Protein 8BZ2 (pdb70)

Nearest PDB structures (foldseek):
  8bz2-assembly1_C  TM=9.976E-01  e=9.369E-13  Veillonella parvula
  3quj-assembly1_B  TM=3.519E-01  e=2.904E+00  Escherichia coli UTI89
  3aei-assembly2_B  TM=3.466E-01  e=6.111E+00  Thermococcus sp. JCM 11816
  8bz2-assembly1_C  TM=1.000E+00  e=1.510E-12  Veillonella parvula
  5aiz-assembly1_A  TM=4.730E-01  e=1.244E+00  Homo sapiens

Structure (mmCIF, N/CA/C/O backbone):
data_8BZ2
#
_entry.id   8BZ2
#
_cell.length_a   118.710
_cell.length_b   118.710
_cell.length_c   47.240
_cell.angle_alpha   90.000
_cell.angle_beta   90.000
_cell.angle_gamma   120.000
#
_symmetry.space_group_name_H-M   'H 3'
#
loop_
_entity.id
_entity.type
_entity.pdbx_description
1 polymer 'S-layer homology domain-containing protein'
2 non-polymer 'SULFATE ION'
3 water water
#
loop_
_atom_site.group_PDB
_atom_site.id
_atom_site.type_symbol
_atom_site.label_atom_id
_atom_site.label_alt_id
_atom_site.label_comp_id
_atom_site.label_asym_id
_atom_site.label_entity_id
_atom_site.label_seq_id
_atom_site.pdbx_PDB_ins_code
_atom_site.Cartn_x
_atom_site.Cartn_y
_atom_site.Cartn_z
_atom_site.occupancy
_atom_site.B_iso_or_equiv
_atom_site.auth_seq_id
_atom_site.auth_comp_id
_atom_site.auth_asym_id
_atom_site.auth_atom_id
_atom_site.pdbx_PDB_model_num
ATOM 1 N N . ALA A 1 3 ? 27.12600 76.95200 19.89900 1.000 53.95000 23 ALA A N 1
ATOM 2 C CA . ALA A 1 3 ? 26.45500 77.92000 19.03400 1.000 50.22000 23 ALA A CA 1
ATOM 3 C C . ALA A 1 3 ? 27.21400 78.08700 17.72100 1.000 45.86000 23 ALA A C 1
ATOM 4 O O . ALA A 1 3 ? 28.43900 78.19400 17.72200 1.000 45.97000 23 ALA A O 1
ATOM 6 N N . ASN A 1 4 ? 26.49800 78.11400 16.59700 1.000 46.24000 24 ASN A N 1
ATOM 7 C CA . ASN A 1 4 ? 27.16100 78.34100 15.32200 1.000 43.11000 24 ASN A CA 1
ATOM 8 C C . ASN A 1 4 ? 27.65600 79.79000 15.27700 1.000 42.17000 24 ASN A C 1
ATOM 9 O O . ASN A 1 4 ? 26.95500 80.69800 15.74900 1.000 39.92000 24 ASN A O 1
ATOM 14 N N . PRO A 1 5 ? 28.87300 80.04000 14.77600 1.000 40.19000 25 PRO A N 1
ATOM 15 C CA . PRO A 1 5 ? 29.39300 81.43100 14.74900 1.000 38.36000 25 PRO A CA 1
ATOM 16 C C . PRO A 1 5 ? 28.56300 82.41700 13.93200 1.000 36.10000 25 PRO A C 1
ATOM 17 O O . PRO A 1 5 ? 28.68200 83.63500 14.13400 1.000 31.67000 25 PRO A O 1
ATOM 21 N N . PHE A 1 6 ? 27.70800 81.95100 13.02500 1.000 34.82000 26 PHE A N 1
ATOM 22 C CA . PHE A 1 6 ? 26.92000 82.84600 12.19700 1.000 35.89000 26 PHE A CA 1
ATOM 23 C C . PHE A 1 6 ? 25.43900 82.77800 12.52400 1.000 35.73000 26 PHE A C 1
ATOM 24 O O . PHE A 1 6 ? 24.63400 83.43800 11.85300 1.000 36.57000 26 PHE A O 1
ATOM 32 N N . SER A 1 7 ? 25.08800 82.09200 13.61100 1.000 34.93000 27 SER A N 1
ATOM 33 C CA . SER A 1 7 ? 23.77400 82.26300 14.20100 1.000 36.55000 27 SER A CA 1
ATOM 34 C C . SER A 1 7 ? 23.63100 83.68500 14.73700 1.000 35.81000 27 SER A C 1
ATOM 35 O O . SER A 1 7 ? 24.57500 84.47700 14.76400 1.000 33.17000 27 SER A O 1
ATOM 38 N N . ASP A 1 8 ? 22.42500 84.00900 15.16600 1.000 33.87000 28 ASP A N 1
ATOM 39 C CA . ASP A 1 8 ? 22.08200 85.39300 15.46900 1.000 34.81000 28 ASP A CA 1
ATOM 40 C C . ASP A 1 8 ? 22.09400 85.65300 16.96700 1.000 34.03000 28 ASP A C 1
ATOM 41 O O . ASP A 1 8 ? 21.66400 84.80700 17.76100 1.000 31.16000 28 ASP A O 1
ATOM 46 N N . VAL A 1 9 ? 22.52100 86.87100 17.33600 1.000 31.47000 29 VAL A N 1
ATOM 47 C CA . VAL A 1 9 ? 22.32700 87.43600 18.67300 1.000 32.86000 29 VAL A CA 1
ATOM 48 C C . VAL A 1 9 ? 21.18900 88.44300 18.58800 1.000 33.37000 29 VAL A C 1
ATOM 49 O O . VAL A 1 9 ? 21.16300 89.29000 17.68800 1.000 31.56000 29 VAL A O 1
ATOM 53 N N . THR A 1 10 ? 20.23700 88.33300 19.47500 1.000 35.03000 30 THR A N 1
ATOM 54 C CA . THR A 1 10 ? 19.04900 89.15400 19.35800 1.000 35.45000 30 THR A CA 1
ATOM 55 C C . THR A 1 10 ? 19.11000 90.38900 20.25200 1.000 37.06000 30 THR A C 1
ATOM 56 O O . THR A 1 10 ? 19.92100 90.46300 21.18300 1.000 36.30000 30 THR A O 1
ATOM 60 N N . PRO A 1 11 ? 18.27800 91.40100 19.97600 1.000 35.50000 31 PRO A N 1
ATOM 61 C CA . PRO A 1 11 ? 18.39300 92.66900 20.71700 1.000 36.34000 31 PRO A CA 1
ATOM 62 C C . PRO A 1 11 ? 18.08500 92.57900 22.18700 1.000 40.67000 31 PRO A C 1
ATOM 63 O O . PRO A 1 11 ? 18.45400 93.49800 22.93000 1.000 37.25000 31 PRO A O 1
ATOM 67 N N . ASP A 1 12 ? 17.41500 91.52900 22.63500 1.000 41.13000 32 ASP A N 1
ATOM 68 C CA . ASP A 1 12 ? 17.09600 91.39000 24.04900 1.000 43.95000 32 ASP A CA 1
ATOM 69 C C . ASP A 1 12 ? 18.27800 90.90700 24.87900 1.000 44.48000 32 ASP A C 1
ATOM 70 O O . ASP A 1 12 ? 18.20700 90.95100 26.11400 1.000 50.91000 32 ASP A O 1
ATOM 75 N N . SER A 1 13 ? 19.34400 90.43300 24.24400 1.000 41.97000 33 SER A N 1
ATOM 76 C CA . SER A 1 13 ? 20.45400 89.82500 24.96600 1.000 39.08000 33 SER A CA 1
ATOM 77 C C . SER A 1 13 ? 21.30700 90.89500 25.62500 1.000 37.13000 33 SER A C 1
ATOM 78 O O . SER A 1 13 ? 21.38900 92.02600 25.14800 1.000 37.14000 33 SER A O 1
ATOM 81 N N . TRP A 1 14 ? 21.89500 90.54500 26.77400 1.000 35.61000 34 TRP A N 1
ATOM 82 C CA . TRP A 1 14 ? 22.77000 91.49300 27.44600 1.000 35.41000 34 TRP A CA 1
ATOM 83 C C . TRP A 1 14 ? 23.85500 91.97100 26.49700 1.000 33.85000 34 TRP A C 1
ATOM 84 O O . TRP A 1 14 ? 24.10600 93.17500 26.38000 1.000 34.23000 34 TRP A O 1
ATOM 95 N N . ALA A 1 15 ? 24.43100 91.04700 25.73800 1.000 30.44000 35 ALA A N 1
ATOM 96 C CA . ALA A 1 15 ? 25.61500 91.37500 24.94200 1.000 29.56000 35 ALA A CA 1
ATOM 97 C C . ALA A 1 15 ? 25.28500 92.35700 23.83400 1.000 30.79000 35 ALA A C 1
ATOM 98 O O . ALA A 1 15 ? 26.05100 93.30900 23.58800 1.000 27.05000 35 ALA A O 1
ATOM 100 N N . TYR A 1 16 ? 24.14700 92.14400 23.15700 1.000 31.30000 36 TYR A N 1
ATOM 101 C CA . TYR A 1 16 ? 23.66900 93.09300 22.15600 1.000 32.67000 36 TYR A CA 1
ATOM 102 C C . TYR A 1 16 ? 23.5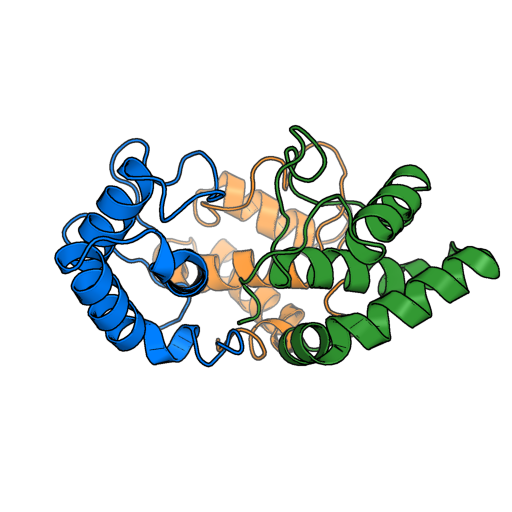6000 94.50000 22.73300 1.000 31.69000 36 TYR A C 1
ATOM 103 O O . TYR A 1 16 ? 24.10700 95.46300 22.17700 1.000 29.99000 36 TYR A O 1
ATOM 112 N N . GLN A 1 17 ? 22.89400 94.63100 23.88500 1.000 31.69000 37 GLN A N 1
ATOM 113 C CA . GLN A 1 17 ? 22.71400 95.94900 24.47700 1.000 30.00000 37 GLN A CA 1
ATOM 114 C C . GLN A 1 17 ? 24.04600 96.58000 24.89400 1.000 31.09000 37 GLN A C 1
ATOM 115 O O . GLN A 1 17 ? 24.22800 97.80200 24.76300 1.000 28.48000 37 GLN A O 1
ATOM 121 N N . ALA A 1 18 ? 24.98400 95.76900 25.38900 1.000 30.46000 38 ALA A N 1
ATOM 122 C CA . ALA A 1 18 ? 26.28700 96.26900 25.83600 1.000 28.71000 38 ALA A CA 1
ATOM 123 C C . ALA A 1 18 ? 27.10600 96.78900 24.66900 1.000 28.70000 38 ALA A C 1
ATOM 124 O O . ALA A 1 18 ? 27.68000 97.87900 24.73100 1.000 29.47000 38 ALA A O 1
ATOM 126 N N . VAL A 1 19 ? 27.15000 96.02900 23.56800 1.000 28.85000 39 VAL A N 1
ATOM 127 C CA . VAL A 1 19 ? 27.92600 96.50700 22.42700 1.000 28.37000 39 VAL A CA 1
ATOM 128 C C . VAL A 1 19 ? 27.27000 97.75100 21.81900 1.000 28.83000 39 VAL A C 1
ATOM 129 O O . VAL A 1 19 ? 27.96100 98.66800 21.35800 1.000 30.06000 39 VAL A O 1
ATOM 133 N N . SER A 1 20 ? 25.93500 97.80400 21.79400 1.000 27.36000 40 SER A N 1
ATOM 134 C CA . SER A 1 20 ? 25.26700 99.03100 21.35700 1.000 25.67000 40 SER A CA 1
ATOM 135 C C . SER A 1 20 ? 25.63500 100.21300 22.24900 1.000 31.83000 40 SER A C 1
ATOM 136 O O . SER A 1 20 ? 25.90600 101.31100 21.75100 1.000 31.57000 40 SER A O 1
ATOM 139 N N . GLN A 1 21 ? 25.69600 100.00300 23.57400 1.000 29.19000 41 GLN A N 1
ATOM 140 C CA . GLN A 1 21 ? 26.08300 101.10700 24.45000 1.000 31.82000 41 GLN A CA 1
ATOM 141 C C . GLN A 1 21 ? 27.52400 101.52200 24.20900 1.000 31.63000 41 GLN A C 1
ATOM 142 O O . GLN A 1 21 ? 27.83000 102.72700 24.17000 1.000 31.72000 41 GLN A O 1
ATOM 148 N N . LEU A 1 22 ? 28.40500 100.55400 23.97200 1.000 28.29000 42 LEU A N 1
ATOM 149 C CA . LEU A 1 22 ? 29.81400 100.85100 23.70500 1.000 29.47000 42 LEU A CA 1
ATOM 150 C C . LEU A 1 22 ? 29.96900 101.59000 22.38300 1.000 32.38000 42 LEU A C 1
ATOM 151 O O . LEU A 1 22 ? 30.86300 102.43100 22.23700 1.000 33.70000 42 LEU A O 1
ATOM 156 N N . ALA A 1 23 ? 29.05900 101.35300 21.44000 1.000 31.24000 43 ALA A N 1
ATOM 157 C CA . ALA A 1 23 ? 29.08700 102.11100 20.19300 1.000 32.68000 43 ALA A CA 1
ATOM 158 C C . ALA A 1 23 ? 28.69900 103.56100 20.42300 1.000 34.73000 43 ALA A C 1
ATOM 159 O O . ALA A 1 23 ? 29.29600 104.47800 19.83500 1.000 35.28000 43 ALA A O 1
ATOM 161 N N . GLN A 1 24 ? 27.68800 103.78500 21.25200 1.000 32.26000 44 GLN A N 1
ATOM 162 C CA . GLN A 1 24 ? 27.27600 105.15900 21.55500 1.000 34.42000 44 GLN A CA 1
ATOM 163 C C . GLN A 1 24 ? 28.41300 105.92300 22.21900 1.000 35.26000 44 GLN A C 1
ATOM 164 O O . GLN A 1 24 ? 28.61400 107.12700 21.97900 1.000 36.07000 44 GLN A O 1
ATOM 170 N N . ALA A 1 25 ? 29.16300 105.23400 23.07400 1.000 30.98000 45 ALA A N 1
ATOM 171 C CA . ALA A 1 25 ? 30.27200 105.85300 23.78100 1.000 34.58000 45 ALA A CA 1
ATOM 172 C C . ALA A 1 25 ? 31.48900 106.07900 22.90600 1.000 34.97000 45 ALA A C 1
ATOM 173 O O . ALA A 1 25 ? 32.40300 106.78300 23.32900 1.000 38.65000 45 ALA A O 1
ATOM 175 N N . GLY A 1 26 ? 31.55000 105.46300 21.72500 1.000 32.32000 46 GLY A N 1
ATOM 176 C CA . GLY A 1 26 ? 32.69300 105.59700 20.86300 1.000 35.66000 46 GLY A CA 1
ATOM 177 C C . GLY A 1 26 ? 33.74700 104.51900 20.99300 1.000 35.05000 46 GLY A C 1
ATOM 178 O O . GLY A 1 26 ? 34.71500 104.54300 20.23600 1.000 35.96000 46 GLY A O 1
ATOM 179 N N . ILE A 1 27 ? 33.56600 103.55700 21.90200 1.000 32.36000 47 ILE A N 1
ATOM 180 C CA . ILE A 1 27 ? 34.55800 102.52500 22.14400 1.000 33.29000 47 ILE A CA 1
ATOM 181 C C . ILE A 1 27 ? 34.49900 101.45800 21.07500 1.000 35.43000 47 ILE A C 1
ATOM 182 O O . ILE A 1 27 ? 35.54200 100.91700 20.67700 1.000 33.45000 47 ILE A O 1
ATOM 187 N N . VAL A 1 28 ? 33.28200 101.14600 20.61000 1.000 30.33000 48 VAL A N 1
ATOM 188 C CA . VAL A 1 28 ? 33.05300 100.31000 19.45000 1.000 33.60000 48 VAL A CA 1
ATOM 189 C C . VAL A 1 28 ? 32.77800 101.23500 18.29000 1.000 34.75000 48 VAL A C 1
ATOM 190 O O . VAL A 1 28 ? 31.76100 101.93800 18.27300 1.000 36.51000 48 VAL A O 1
ATOM 194 N N . ASN A 1 29 ? 33.68500 101.26200 17.32500 1.000 37.32000 49 ASN A N 1
ATOM 195 C CA . ASN A 1 29 ? 33.52000 102.17600 16.21200 1.000 38.04000 49 ASN A CA 1
ATOM 196 C C . ASN A 1 29 ? 33.90600 101.41800 14.95600 1.000 40.74000 49 ASN A C 1
ATOM 197 O O . ASN A 1 29 ? 34.50300 100.34600 15.02400 1.000 41.90000 49 ASN A O 1
ATOM 202 N N . GLY A 1 30 ? 33.54200 101.96400 13.80800 1.000 43.31000 50 GLY A N 1
ATOM 203 C CA . GLY A 1 30 ? 33.94700 101.32000 12.58000 1.000 44.26000 50 GLY A CA 1
ATOM 204 C C . GLY A 1 30 ? 33.19500 100.04900 12.27500 1.000 46.91000 50 GLY A C 1
ATOM 205 O O . GLY A 1 30 ? 33.73600 99.16800 11.60400 1.000 48.49000 50 GLY A O 1
ATOM 206 N N . TYR A 1 31 ? 31.96400 99.91800 12.76400 1.000 45.80000 51 TYR A N 1
ATOM 207 C CA . TYR A 1 31 ? 31.11600 98.77100 12.46800 1.000 48.88000 51 TYR A CA 1
ATOM 208 C C . TYR A 1 31 ? 30.28700 99.06700 11.23300 1.000 53.95000 51 TYR A C 1
ATOM 209 O O . TYR A 1 31 ? 30.08800 100.23400 10.87500 1.000 54.38000 51 TYR A O 1
ATOM 218 N N . PRO A 1 32 ? 29.76700 98.03100 10.57600 1.000 53.04000 52 PRO A N 1
ATOM 219 C CA . PRO A 1 32 ? 28.84900 98.25500 9.45300 1.000 56.48000 52 PRO A CA 1
ATOM 220 C C . PRO A 1 32 ? 27.73600 99.23900 9.80100 1.000 62.77000 52 PRO A C 1
ATOM 221 O O . PRO A 1 32 ? 27.08300 99.12100 10.84000 1.000 57.27000 52 PRO A O 1
ATOM 225 N N . ASP A 1 33 ? 27.54300 100.24100 8.93900 1.000 66.11000 53 ASP A N 1
ATOM 226 C CA . ASP A 1 33 ? 26.31900 101.03000 9.00400 1.000 67.69000 53 ASP A CA 1
ATOM 227 C C . ASP A 1 33 ? 25.10800 100.11400 8.87000 1.000 66.24000 53 ASP A C 1
ATOM 228 O O . ASP A 1 33 ? 25.14200 99.10400 8.15900 1.000 72.09000 53 ASP A O 1
ATOM 233 N N . GLY A 1 34 ? 24.03700 100.46500 9.57100 1.000 62.78000 54 GLY A N 1
ATOM 234 C CA . GLY A 1 34 ? 22.88400 99.60800 9.69900 1.000 59.38000 54 GLY A CA 1
ATOM 235 C C . GLY A 1 34 ? 22.86600 98.80400 10.97600 1.000 57.37000 54 GLY A C 1
ATOM 236 O O . GLY A 1 34 ? 21.79500 98.35600 11.40200 1.000 52.40000 54 GLY A O 1
ATOM 237 N N . THR A 1 35 ? 24.02600 98.64900 11.61200 1.000 51.78000 55 THR A N 1
ATOM 238 C CA . THR A 1 35 ? 24.16800 97.64900 12.65900 1.000 46.58000 55 THR A CA 1
ATOM 239 C C . THR A 1 35 ? 23.22100 97.91100 13.81600 1.000 44.51000 55 THR A C 1
ATOM 240 O O . THR A 1 35 ? 22.52500 97.00300 14.27700 1.000 41.89000 55 THR A O 1
ATOM 244 N N . PHE A 1 36 ? 23.18500 99.14900 14.30400 1.000 42.79000 56 PHE A N 1
ATOM 245 C CA . PHE A 1 36 ? 22.40200 99.49600 15.48200 1.000 43.30000 56 PHE A CA 1
ATOM 246 C C . PHE A 1 36 ? 21.19800 100.37600 15.14800 1.000 44.84000 56 PHE A C 1
ATOM 247 O O . PHE A 1 36 ? 20.64200 101.02900 16.03700 1.000 45.08000 56 PHE A O 1
ATOM 255 N N . LYS A 1 37 ? 20.80500 100.42300 13.87700 1.000 45.58000 57 LYS A N 1
ATOM 256 C CA . LYS A 1 37 ? 19.62700 101.15400 13.43600 1.000 49.20000 57 LYS A CA 1
ATOM 257 C C . LYS A 1 37 ? 18.44700 100.21200 13.59100 1.000 47.30000 57 LYS A C 1
ATOM 258 O O . LYS A 1 37 ? 18.43100 99.13100 12.98300 1.000 44.71000 57 LYS A O 1
ATOM 264 N N . GLY A 1 38 ? 17.49000 100.59100 14.42900 1.000 47.11000 58 GLY A N 1
ATOM 265 C CA . GLY A 1 38 ? 16.37700 99.69500 14.67700 1.000 48.18000 58 GLY A CA 1
ATOM 266 C C . GLY A 1 38 ? 16.76100 98.52600 15.56200 1.000 45.77000 58 GLY A C 1
ATOM 267 O O . GLY A 1 38 ? 17.55000 98.68500 16.49900 1.000 49.59000 58 GLY A O 1
ATOM 268 N N . GLN A 1 39 ? 16.22100 97.34500 15.27900 1.000 44.00000 59 GLN A N 1
ATOM 269 C CA . GLN A 1 39 ? 16.31400 96.21400 16.19400 1.000 42.56000 59 GLN A CA 1
ATOM 270 C C . GLN A 1 39 ? 16.54100 94.92100 15.45100 1.000 40.90000 59 GLN A C 1
ATOM 271 O O . GLN A 1 39 ? 15.84300 93.93300 15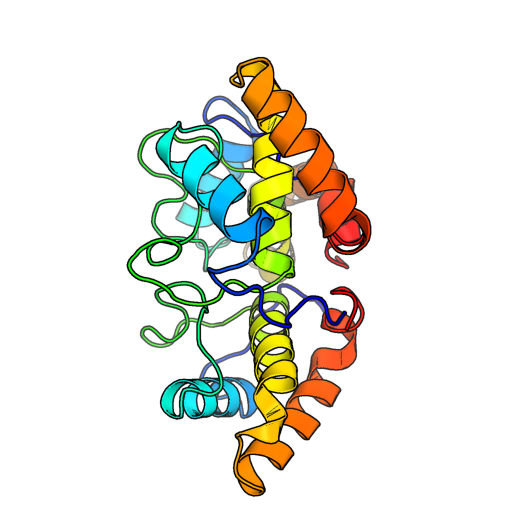.67700 1.000 38.02000 59 GLN A O 1
ATOM 277 N N . ASN A 1 40 ? 17.55000 94.90500 14.58600 1.000 36.15000 60 ASN A N 1
ATOM 278 C CA . ASN A 1 40 ? 17.88200 93.72900 13.81300 1.000 36.81000 60 ASN A CA 1
ATOM 279 C C . ASN A 1 40 ? 18.94100 92.90500 14.51600 1.000 34.92000 60 ASN A C 1
ATOM 280 O O . ASN A 1 40 ? 19.78100 93.44400 15.24000 1.000 35.93000 60 ASN A O 1
ATOM 285 N N . ASN A 1 41 ? 18.90100 91.59200 14.28800 1.000 34.86000 61 ASN A N 1
ATOM 286 C CA . ASN A 1 41 ? 19.92000 90.71600 14.85200 1.000 33.30000 61 ASN A CA 1
ATOM 287 C C . ASN A 1 41 ? 21.31900 91.02100 14.29900 1.000 35.35000 61 ASN A C 1
ATOM 288 O O . ASN A 1 41 ? 21.49700 91.62300 13.22900 1.000 35.74000 61 ASN A O 1
ATOM 293 N N . ILE A 1 42 ? 22.33200 90.60500 15.07400 1.000 32.28000 62 ILE A N 1
ATOM 294 C CA . ILE A 1 42 ? 23.74300 90.65000 14.68000 1.000 32.17000 62 ILE A CA 1
ATOM 295 C C . ILE A 1 42 ? 24.30200 89.24500 14.83600 1.000 32.18000 62 ILE A C 1
ATOM 296 O O . ILE A 1 42 ? 23.99600 88.56800 15.81800 1.000 32.22000 62 ILE A O 1
ATOM 301 N N . THR A 1 43 ? 25.10200 88.78100 13.86800 1.000 32.61000 63 THR A N 1
ATOM 302 C CA . THR A 1 43 ? 25.67000 87.44600 14.00800 1.000 31.23000 63 THR A CA 1
ATOM 303 C C . THR A 1 43 ? 26.68800 87.40400 15.14200 1.000 30.23000 63 THR A C 1
ATOM 304 O O . THR A 1 43 ? 27.30500 88.42000 15.48200 1.000 30.14000 63 THR A O 1
ATOM 308 N N . ARG A 1 44 ? 26.89900 86.20300 15.69500 1.000 28.58000 64 ARG A N 1
ATOM 309 C CA . ARG A 1 44 ? 27.96000 86.07600 16.69900 1.000 27.48000 64 ARG A CA 1
ATOM 310 C C . ARG A 1 44 ? 29.29000 86.51100 16.13300 1.000 31.15000 64 ARG A C 1
ATOM 311 O O . ARG A 1 44 ? 30.08900 87.12000 16.84500 1.000 27.68000 64 ARG A O 1
ATOM 319 N N . TYR A 1 45 ? 29.56800 86.19500 14.85200 1.000 29.89000 65 TYR A N 1
ATOM 320 C CA . TYR A 1 45 ? 30.88900 86.52300 14.32000 1.000 30.43000 65 TYR A CA 1
ATOM 321 C C . TYR A 1 45 ? 31.10100 88.02800 14.23700 1.000 31.56000 65 TYR A C 1
ATOM 322 O O . TYR A 1 45 ? 32.17900 88.51900 14.57400 1.000 30.95000 65 TYR A O 1
ATOM 331 N N . GLU A 1 46 ? 30.08500 88.78100 13.79400 1.000 28.80000 66 GLU A N 1
ATOM 332 C CA . GLU A 1 46 ? 30.20200 90.24300 13.75400 1.000 29.25000 66 GLU A CA 1
ATOM 333 C C . GLU A 1 46 ? 30.27900 90.83600 15.14700 1.000 30.43000 66 GLU A C 1
ATOM 334 O O . GLU A 1 46 ? 31.00400 91.82000 15.36800 1.000 28.65000 66 GLU A O 1
ATOM 340 N N . MET A 1 47 ? 29.49400 90.29400 16.07800 1.000 31.43000 67 MET A N 1
ATOM 341 C CA . MET A 1 47 ? 29.56000 90.77700 17.45800 1.000 28.21000 67 MET A CA 1
ATOM 342 C C . MET A 1 47 ? 30.96100 90.59300 17.98700 1.000 26.87000 67 MET A C 1
ATOM 343 O O . MET A 1 47 ? 31.49800 91.47200 18.67700 1.000 29.26000 67 MET A O 1
ATOM 348 N N . ALA A 1 48 ? 31.55900 89.42900 17.69700 1.000 26.30000 68 ALA A N 1
ATOM 349 C CA . ALA A 1 48 ? 32.91100 89.14700 18.17100 1.000 30.30000 68 ALA A CA 1
ATOM 350 C C . ALA A 1 48 ? 33.90800 90.12800 17.59600 1.000 28.78000 68 ALA A C 1
ATOM 351 O O . ALA A 1 48 ? 34.83600 90.55200 18.28700 1.000 27.15000 68 ALA A O 1
ATOM 353 N N . GLN A 1 49 ? 33.74000 90.50500 16.32700 1.000 26.89000 69 GLN A N 1
ATOM 354 C CA . GLN A 1 49 ? 34.66000 91.49800 15.76600 1.000 25.36000 69 GLN A CA 1
ATOM 355 C C . GLN A 1 49 ? 34.52700 92.83300 16.49000 1.000 30.91000 69 GLN A C 1
ATOM 356 O O . GLN A 1 49 ? 35.52900 93.53000 16.72800 1.000 30.64000 69 GLN A O 1
ATOM 362 N N . MET A 1 50 ? 33.29200 93.20300 16.85500 1.000 27.02000 70 MET A N 1
ATOM 363 C CA . MET A 1 50 ? 33.07600 94.44400 17.59200 1.000 27.84000 70 MET A CA 1
ATOM 364 C C . MET A 1 50 ? 33.69100 94.35800 18.99300 1.000 31.18000 70 MET A C 1
ATOM 365 O O . MET A 1 50 ? 34.32600 95.32000 19.47000 1.000 30.58000 70 MET A O 1
ATOM 370 N N . VAL A 1 51 ? 33.54300 93.19700 19.64600 1.000 28.39000 71 VAL A N 1
ATOM 371 C CA . VAL A 1 51 ? 34.15200 92.99000 20.96900 1.000 27.09000 71 VAL A CA 1
ATOM 372 C C . VAL A 1 51 ? 35.68500 93.05700 20.88000 1.000 28.16000 71 VAL A C 1
ATOM 373 O O . VAL A 1 51 ? 36.34700 93.71900 21.69200 1.000 34.38000 71 VAL A O 1
ATOM 377 N N . ALA A 1 52 ? 36.28200 92.37500 19.89100 1.000 29.16000 72 ALA A N 1
ATOM 378 C CA . ALA A 1 52 ? 37.74600 92.43000 19.73100 1.000 30.17000 72 ALA A CA 1
ATOM 379 C C . ALA A 1 52 ? 38.22700 93.86900 19.59600 1.000 35.41000 72 ALA A C 1
ATOM 380 O O . ALA A 1 52 ? 39.26600 94.26100 20.16500 1.000 36.11000 72 ALA A O 1
ATOM 382 N N . LYS A 1 53 ? 37.49800 94.65700 18.80600 1.000 32.90000 73 LYS A N 1
ATOM 383 C CA . LYS A 1 53 ? 37.80500 96.06800 18.63300 1.000 38.09000 73 LYS A CA 1
ATOM 384 C C . LYS A 1 53 ? 37.74900 96.78900 19.97600 1.000 37.38000 73 LYS A C 1
ATOM 385 O O . LYS A 1 53 ? 38.68700 97.50500 20.34200 1.000 40.84000 73 LYS A O 1
ATOM 391 N N . ALA A 1 54 ? 36.68000 96.57300 20.74400 1.000 36.01000 74 ALA A N 1
ATOM 392 C CA . ALA A 1 54 ? 36.58700 97.21200 22.05500 1.000 33.95000 74 ALA A C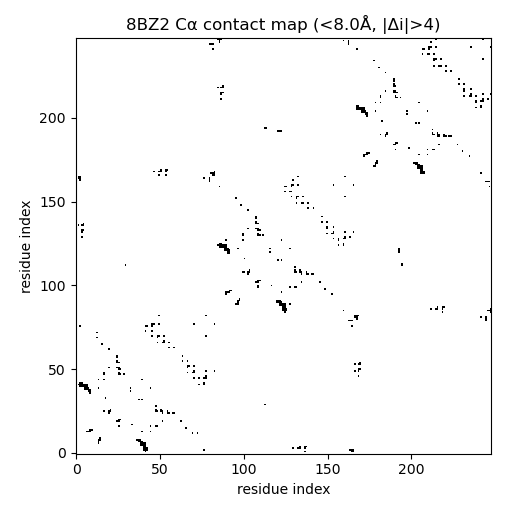A 1
ATOM 393 C C . ALA A 1 54 ? 37.71100 96.75900 22.97100 1.000 35.52000 74 ALA A C 1
ATOM 394 O O . ALA A 1 54 ? 38.24700 97.57300 23.72500 1.000 38.40000 74 ALA A O 1
ATOM 396 N N . MET A 1 55 ? 38.12800 95.48500 22.88900 1.000 36.20000 75 MET A N 1
ATOM 397 C CA . MET A 1 55 ? 39.24300 95.06500 23.73900 1.000 37.16000 75 MET A CA 1
ATOM 398 C C . MET A 1 55 ? 40.53600 95.73500 23.30700 1.000 40.15000 75 MET A C 1
ATOM 399 O O . MET A 1 55 ? 41.39800 96.02100 24.15800 1.000 41.27000 75 MET A O 1
ATOM 404 N N . ALA A 1 56 ? 40.69200 96.00900 22.00200 1.000 38.22000 76 ALA A N 1
ATOM 405 C CA . ALA A 1 56 ? 41.79500 96.86200 21.55600 1.000 42.17000 76 ALA A CA 1
ATOM 406 C C . ALA A 1 56 ? 41.66200 98.28800 22.09200 1.000 43.76000 76 ALA A C 1
ATOM 407 O O . ALA A 1 56 ? 42.66200 98.92000 22.42800 1.000 46.82000 76 ALA A O 1
ATOM 409 N N . ASN A 1 57 ? 40.44400 98.81800 22.17700 1.000 42.92000 77 ASN A N 1
ATOM 410 C CA . ASN A 1 57 ? 40.19800 100.18700 22.62600 1.000 45.30000 77 ASN A CA 1
ATOM 411 C C . ASN A 1 57 ? 39.92000 100.30500 24.11500 1.000 46.77000 77 ASN A C 1
ATOM 412 O O . ASN A 1 57 ? 39.42500 101.35400 24.54500 1.000 48.79000 77 ASN A O 1
ATOM 417 N N . GLN A 1 58 ? 40.20500 99.27300 24.91200 1.000 45.53000 78 GLN A N 1
ATOM 418 C CA . GLN A 1 58 ? 39.71400 99.27200 26.28800 1.000 46.51000 78 GLN A CA 1
ATOM 419 C C . GLN A 1 58 ? 40.34000 100.36600 27.13700 1.000 48.93000 78 GLN A C 1
ATOM 420 O O . GLN A 1 58 ? 39.79800 100.67000 28.20400 1.000 46.94000 78 GLN A O 1
ATOM 426 N N . ASP A 1 59 ? 41.42700 100.98700 26.67100 1.000 51.07000 79 ASP A N 1
ATOM 427 C CA . ASP A 1 59 ? 42.00400 102.11300 27.40200 1.000 53.80000 79 ASP A CA 1
ATOM 428 C C . ASP A 1 59 ? 41.05600 103.30600 27.44200 1.000 53.71000 79 ASP A C 1
ATOM 429 O O . ASP A 1 59 ? 41.05200 104.05400 28.42300 1.000 56.70000 79 ASP A O 1
ATOM 434 N N . ARG A 1 60 ? 40.27600 103.52300 26.37600 1.000 52.94000 80 ARG A N 1
ATOM 435 C CA . ARG A 1 60 ? 39.19400 104.50600 26.35000 1.000 53.59000 80 ARG A CA 1
ATOM 436 C C . ARG A 1 60 ? 38.07500 104.24400 27.35800 1.000 49.62000 80 ARG A C 1
ATOM 437 O O . ARG A 1 60 ? 37.26500 105.14700 27.59700 1.000 54.14000 80 ARG A O 1
ATOM 445 N N . ALA A 1 61 ? 37.98000 103.05700 27.94000 1.000 45.52000 81 ALA A N 1
ATOM 446 C CA . ALA A 1 61 ? 36.77800 102.72600 28.68900 1.000 43.30000 81 ALA A CA 1
ATOM 447 C C . ALA A 1 61 ? 36.89900 103.18800 30.13600 1.000 41.41000 81 ALA A C 1
ATOM 448 O O . ALA A 1 61 ? 37.99600 103.22100 30.70200 1.000 42.49000 81 ALA A O 1
ATOM 450 N N . ASN A 1 62 ? 35.75800 103.57500 30.72100 1.000 39.46000 82 ASN A N 1
ATOM 451 C CA . ASN A 1 62 ? 35.70400 103.76500 32.16100 1.000 38.93000 82 ASN A CA 1
ATOM 452 C C . ASN A 1 62 ? 35.60400 102.40400 32.85000 1.000 38.87000 82 ASN A C 1
ATOM 453 O O . ASN A 1 62 ? 35.46700 101.35700 32.20500 1.000 38.45000 82 ASN A O 1
ATOM 458 N N . ALA A 1 63 ? 35.66500 102.42400 34.18300 1.000 40.23000 83 ALA A N 1
ATOM 459 C CA . ALA A 1 63 ? 35.73700 101.17500 34.93600 1.000 40.07000 83 ALA A CA 1
ATOM 460 C C . ALA A 1 63 ? 34.58200 100.24400 34.60600 1.000 38.59000 83 ALA A C 1
ATOM 461 O O . ALA A 1 63 ? 34.77700 99.03300 34.46800 1.000 38.58000 83 ALA A O 1
ATOM 463 N N . GLU A 1 64 ? 33.36400 100.78700 34.52900 1.000 39.40000 84 GLU A N 1
ATOM 464 C CA . GLU A 1 64 ? 32.18800 99.96500 34.28100 1.000 37.81000 84 GLU A CA 1
ATOM 465 C C . GLU A 1 64 ? 32.21400 99.41800 32.85900 1.000 36.41000 84 GLU A C 1
ATOM 466 O O . GLU A 1 64 ? 31.85200 98.25500 32.62200 1.000 33.42000 84 GLU A O 1
ATOM 472 N N . GLN A 1 65 ? 32.65300 100.24100 31.90100 1.000 34.94000 85 GLN A N 1
ATOM 473 C CA . GLN A 1 65 ? 32.76300 99.76300 30.52200 1.000 33.95000 85 GLN A CA 1
ATOM 474 C C . GLN A 1 65 ? 33.83600 98.69300 30.38900 1.000 34.98000 85 GLN A C 1
ATOM 475 O O . GLN A 1 65 ? 33.68000 97.74900 29.61000 1.000 36.00000 85 GLN A O 1
ATOM 481 N N . GLN A 1 66 ? 34.96700 98.85200 31.08400 1.000 35.14000 86 GLN A N 1
ATOM 482 C CA . GLN A 1 66 ? 35.98800 97.80400 31.05800 1.000 36.52000 86 GLN A CA 1
ATOM 483 C C . GLN A 1 66 ? 35.44400 96.47700 31.59600 1.000 35.51000 86 GLN A C 1
ATOM 484 O O . GLN A 1 66 ? 35.74800 95.40100 31.05800 1.000 35.45000 86 GLN A O 1
ATOM 490 N N . ALA A 1 67 ? 34.64300 96.53000 32.66000 1.000 35.45000 87 ALA A N 1
ATOM 491 C CA . ALA A 1 67 ? 33.97600 95.33400 33.15100 1.000 34.44000 87 ALA A CA 1
ATOM 492 C C . ALA A 1 67 ? 33.04100 94.73400 32.09200 1.000 33.12000 87 ALA A C 1
ATOM 493 O O . ALA A 1 67 ? 32.97800 93.51300 31.93100 1.000 35.47000 87 ALA A O 1
ATOM 495 N N . MET A 1 68 ? 32.27600 95.56800 31.38600 1.000 33.69000 88 MET A N 1
ATOM 496 C CA . MET A 1 68 ? 31.43800 95.07800 30.29900 1.000 32.02000 88 MET A CA 1
ATOM 497 C C . MET A 1 68 ? 32.28000 94.35600 29.24500 1.000 30.15000 88 MET A C 1
ATOM 498 O O . MET A 1 68 ? 31.90800 93.28700 28.74800 1.000 33.78000 88 MET A O 1
ATOM 503 N N . ILE A 1 69 ? 33.38300 94.96400 28.84900 1.000 29.68000 89 ILE A N 1
ATOM 504 C CA . ILE A 1 69 ? 34.20700 94.37900 27.77800 1.000 30.23000 89 ILE A CA 1
ATOM 505 C C . ILE A 1 69 ? 34.74200 93.02200 28.19600 1.000 32.94000 89 ILE A C 1
ATOM 506 O O . ILE A 1 69 ? 34.78700 92.07600 27.38900 1.000 30.26000 89 ILE A O 1
ATOM 511 N N . ASN A 1 70 ? 35.20100 92.91800 29.45600 1.000 34.29000 90 ASN A N 1
ATOM 512 C CA . ASN A 1 70 ? 35.69400 91.64500 29.98000 1.000 33.87000 90 ASN A CA 1
ATOM 513 C C . ASN A 1 70 ? 34.60600 90.58700 29.93900 1.000 32.69000 90 ASN A C 1
ATOM 514 O O . ASN A 1 70 ? 34.86400 89.42700 29.56200 1.000 35.07000 90 ASN A O 1
ATOM 519 N N . ARG A 1 71 ? 33.36800 90.95300 30.31700 1.000 30.79000 91 ARG A N 1
ATOM 520 C CA . ARG A 1 71 ? 32.27400 89.99500 30.23200 1.000 30.38000 91 ARG A CA 1
ATOM 521 C C . ARG A 1 71 ? 32.03400 89.59100 28.78600 1.000 32.33000 91 ARG A C 1
ATOM 522 O O . ARG A 1 71 ? 31.84000 88.40400 28.48200 1.000 32.50000 91 ARG A O 1
ATOM 530 N N . LEU A 1 72 ? 32.10800 90.56100 27.86300 1.000 30.63000 92 LEU A N 1
ATOM 531 C CA . LEU A 1 72 ? 31.88100 90.23700 26.45200 1.000 29.74000 92 LEU A CA 1
ATOM 532 C C . LEU A 1 72 ? 32.94700 89.28700 25.91800 1.000 30.20000 92 LEU A C 1
ATOM 533 O O . LEU A 1 72 ? 32.65900 88.40700 25.09400 1.000 32.68000 92 LEU A O 1
ATOM 538 N N . ALA A 1 73 ? 34.20600 89.48800 26.31600 1.000 33.72000 93 ALA A N 1
ATOM 539 C CA . ALA A 1 73 ? 35.26100 88.63700 25.79000 1.000 28.95000 93 ALA A CA 1
ATOM 540 C C . ALA A 1 73 ? 35.07700 87.20200 26.24700 1.000 35.14000 93 ALA A C 1
ATOM 541 O O . ALA A 1 73 ? 35.38500 86.26000 25.49900 1.000 31.85000 93 ALA A O 1
ATOM 543 N N . ASP A 1 74 ? 34.53000 87.01400 27.45200 1.000 35.52000 94 ASP A N 1
ATOM 544 C CA . ASP A 1 74 ? 34.12200 85.68300 27.89400 1.000 36.66000 94 ASP A CA 1
ATOM 545 C C . ASP A 1 74 ? 33.01500 85.12600 27.01300 1.000 35.23000 94 ASP A C 1
ATOM 546 O O . ASP A 1 74 ? 33.11500 84.00700 26.51100 1.000 36.17000 94 ASP A O 1
ATOM 551 N N . GLU A 1 75 ? 31.95900 85.92000 26.78300 1.000 35.66000 95 GLU A N 1
ATOM 552 C CA . GLU A 1 75 ? 30.77300 85.40700 26.10700 1.000 34.13000 95 GLU A CA 1
ATOM 553 C C . GLU A 1 75 ? 31.04200 85.01600 24.66600 1.000 32.49000 95 GLU A C 1
ATOM 554 O O . GLU A 1 75 ? 30.32700 84.16600 24.11300 1.000 34.59000 95 GLU A O 1
ATOM 560 N N . PHE A 1 76 ? 32.03200 85.63500 24.03600 1.000 33.94000 96 PHE A N 1
ATOM 561 C CA . PHE A 1 76 ? 32.35900 85.34700 22.64100 1.000 31.26000 96 PHE A CA 1
ATOM 562 C C . PHE A 1 76 ? 33.73300 84.72000 22.51400 1.000 34.39000 96 PHE A C 1
ATOM 563 O O . PHE A 1 76 ? 34.36200 84.83200 21.46000 1.000 34.75000 96 PHE A O 1
ATOM 571 N N . SER A 1 77 ? 34.20600 84.04700 23.57300 1.000 34.97000 97 SER A N 1
ATOM 572 C CA . SER A 1 77 ? 35.57900 83.52800 23.56600 1.000 34.58000 97 SER A CA 1
ATOM 573 C C . SER A 1 77 ? 35.82600 82.58600 22.40200 1.000 36.58000 97 SER A C 1
ATOM 574 O O . SER A 1 77 ? 36.93900 82.54700 21.85900 1.000 38.83000 97 SER A O 1
ATOM 577 N N . ASN A 1 78 ? 34.80600 81.83200 21.98100 1.000 37.31000 98 ASN A N 1
ATOM 578 C CA . ASN A 1 78 ? 35.01600 80.85300 20.91300 1.000 38.74000 98 ASN A CA 1
ATOM 579 C C . ASN A 1 78 ? 35.30000 81.53300 19.57500 1.000 36.11000 98 ASN A C 1
ATOM 580 O O . ASN A 1 78 ? 36.21700 81.12700 18.84000 1.000 33.64000 98 ASN A O 1
ATOM 585 N N . GLU A 1 79 ? 34.49100 82.53700 19.22300 1.000 34.80000 99 GLU A N 1
ATOM 586 C CA . GLU A 1 79 ? 34.68700 83.26900 17.97500 1.000 34.74000 99 GLU A CA 1
ATOM 587 C C . GLU A 1 79 ? 35.92900 84.14500 18.04900 1.000 34.18000 99 GLU A C 1
ATOM 588 O O . GLU A 1 79 ? 36.64200 84.30700 17.05500 1.000 33.84000 99 GLU A O 1
ATOM 594 N N . LEU A 1 80 ? 36.18800 84.73900 19.21900 1.000 33.52000 100 LEU A N 1
ATOM 595 C CA . LEU A 1 80 ? 37.42500 85.49400 19.40300 1.000 34.41000 100 LEU A CA 1
ATOM 596 C C . LEU A 1 80 ? 38.64300 84.59700 19.18900 1.000 35.98000 100 LEU A C 1
ATOM 597 O O . LEU A 1 80 ? 39.60700 85.00700 18.54300 1.000 36.57000 100 LEU A O 1
ATOM 602 N N . ASN A 1 81 ? 38.59900 83.34200 19.68300 1.000 35.99000 101 ASN A N 1
ATOM 603 C CA A ASN A 1 81 ? 39.70600 82.41900 19.44100 0.450 38.71000 101 ASN A CA 1
ATOM 604 C CA B ASN A 1 81 ? 39.71500 82.42800 19.44500 0.550 37.43000 101 ASN A CA 1
ATOM 605 C C . ASN A 1 81 ? 39.86100 82.12800 17.95700 1.000 37.02000 101 ASN A C 1
ATOM 606 O O . ASN A 1 81 ? 40.98600 82.09000 17.43100 1.000 37.29000 101 ASN A O 1
ATOM 615 N N . ASN A 1 82 ? 38.74000 81.92600 17.25900 1.000 35.75000 102 ASN A N 1
ATOM 616 C CA . ASN A 1 82 ? 38.81100 81.73100 15.81400 1.000 35.99000 102 ASN A CA 1
ATOM 617 C C . ASN A 1 82 ? 39.44500 82.92300 15.13500 1.000 36.49000 102 ASN A C 1
ATOM 618 O O . ASN A 1 82 ? 40.12600 82.78200 14.11400 1.000 36.13000 102 ASN A O 1
ATOM 623 N N . LEU A 1 83 ? 39.18100 84.12000 15.64900 1.000 35.54000 103 LEU A N 1
ATOM 624 C CA . LEU A 1 83 ? 39.69300 85.31900 15.01700 1.000 35.76000 103 LEU A CA 1
ATOM 625 C C . LEU A 1 83 ? 41.14600 85.59100 15.36500 1.000 39.74000 103 LEU A C 1
ATOM 626 O O . LEU A 1 83 ? 41.72900 86.51200 14.79700 1.000 42.14000 103 LEU A O 1
ATOM 631 N N . GLY A 1 84 ? 41.73800 84.83100 16.28300 1.000 40.94000 104 GLY A N 1
ATOM 632 C CA . GLY A 1 84 ? 43.11000 85.07700 16.69400 1.000 43.69000 104 GLY A CA 1
ATOM 633 C C . GLY A 1 84 ? 43.26200 86.05400 17.83900 1.000 45.47000 104 GLY A C 1
ATOM 634 O O . GLY A 1 84 ? 44.39300 86.43900 18.16600 1.000 46.75000 104 GLY A O 1
ATOM 635 N N . VAL A 1 85 ? 42.16500 86.46900 18.45300 1.000 41.63000 105 VAL A N 1
ATOM 636 C CA . VAL A 1 85 ? 42.20800 87.36000 19.61400 1.000 44.46000 105 VAL A CA 1
ATOM 637 C C . VAL A 1 85 ? 42.43700 86.56000 20.88700 1.000 53.73000 105 VAL A C 1
ATOM 638 O O . VAL A 1 85 ? 41.77800 85.54400 21.11400 1.000 56.89000 105 VAL A O 1
ATOM 642 N N . ALA B 1 3 ? 41.99200 77.56900 -4.71500 1.000 55.68000 23 ALA B N 1
ATOM 643 C CA . ALA B 1 3 ? 42.23800 77.29400 -3.30600 1.000 57.94000 23 ALA B CA 1
ATOM 644 C C . ALA B 1 3 ? 42.39600 78.58100 -2.46800 1.000 51.81000 23 ALA B C 1
ATOM 645 O O . ALA B 1 3 ? 42.17000 78.57100 -1.25800 1.000 51.59000 23 ALA B O 1
ATOM 647 N N . ASN B 1 4 ? 42.77500 79.68300 -3.10600 1.000 50.33000 24 ASN B N 1
ATOM 648 C CA . ASN B 1 4 ? 43.16000 80.89500 -2.37000 1.000 45.30000 24 ASN B CA 1
ATOM 649 C C . ASN B 1 4 ? 41.92400 81.57800 -1.79500 1.000 45.81000 24 ASN B C 1
ATOM 650 O O . ASN B 1 4 ? 40.99600 81.87900 -2.55300 1.000 41.86000 24 ASN B O 1
ATOM 655 N N . PRO B 1 5 ? 41.85300 81.83400 -0.48400 1.000 41.27000 25 PRO B N 1
ATOM 656 C CA . PRO B 1 5 ? 40.60300 82.38200 0.07600 1.000 39.49000 25 PRO B CA 1
ATOM 657 C C . PRO B 1 5 ? 40.31900 83.82100 -0.30400 1.000 37.50000 25 PRO B C 1
ATOM 658 O O . PRO B 1 5 ? 39.16600 84.26300 -0.14900 1.000 34.24000 25 PRO B O 1
ATOM 662 N N . PHE B 1 6 ? 41.29900 84.57900 -0.81800 1.000 34.92000 26 PHE B N 1
ATOM 663 C CA . PHE B 1 6 ? 41.02200 85.94500 -1.23700 1.000 37.58000 26 PHE B CA 1
ATOM 664 C C . PHE B 1 6 ? 41.15800 86.13200 -2.75100 1.000 38.55000 26 PHE B C 1
ATOM 665 O O . PHE B 1 6 ? 41.17900 87.26200 -3.24900 1.000 39.76000 26 PHE B O 1
ATOM 673 N N . SER B 1 7 ? 41.18000 85.03900 -3.49400 1.000 39.00000 27 SER B N 1
ATOM 674 C CA . SER B 1 7 ? 40.83100 85.14300 -4.89500 1.000 41.54000 27 SER B CA 1
ATOM 675 C C . SER B 1 7 ? 39.33900 85.41800 -5.02700 1.000 49.71000 27 SER B C 1
ATOM 676 O O . SER B 1 7 ? 38.56400 85.33100 -4.06400 1.000 38.84000 27 SER B O 1
ATOM 679 N N . ASP B 1 8 ? 38.93000 85.67000 -6.26200 1.000 42.39000 28 ASP B N 1
ATOM 680 C CA . ASP B 1 8 ? 37.62400 86.22900 -6.55000 1.000 43.51000 28 ASP B CA 1
ATOM 681 C C . ASP B 1 8 ? 36.65200 85.16600 -7.04600 1.000 41.16000 28 ASP B C 1
ATOM 682 O O . ASP B 1 8 ? 37.02100 84.10900 -7.59100 1.000 37.40000 28 ASP B O 1
ATOM 687 N N . VAL B 1 9 ? 35.37800 85.46800 -6.83800 1.000 40.32000 29 VAL B N 1
ATOM 688 C CA . VAL B 1 9 ? 34.27200 84.75300 -7.44800 1.000 37.61000 29 VAL B CA 1
ATOM 689 C C . VAL B 1 9 ? 33.57300 85.77200 -8.34800 1.000 38.19000 29 VAL B C 1
ATOM 690 O O . VAL B 1 9 ? 33.35600 86.91600 -7.93800 1.000 34.51000 29 VAL B O 1
ATOM 694 N N . THR B 1 10 ? 33.30100 85.38700 -9.59100 1.000 38.73000 30 THR B N 1
ATOM 695 C CA . THR B 1 10 ? 32.89900 86.39000 -10.57900 1.000 39.28000 30 THR B CA 1
ATOM 696 C C . THR B 1 10 ? 31.39000 86.40600 -10.79700 1.000 38.32000 30 THR B C 1
ATOM 697 O O . THR B 1 10 ? 30.71100 85.42300 -10.53100 1.000 36.92000 30 THR B O 1
ATOM 701 N N . PRO B 1 11 ? 30.82700 87.51200 -11.31100 1.000 36.54000 31 PRO B N 1
ATOM 702 C CA . PRO B 1 11 ? 29.36400 87.59500 -11.41800 1.000 36.89000 31 PRO B CA 1
ATOM 703 C C . PRO B 1 11 ? 28.76800 86.57600 -12.36400 1.000 39.99000 31 PRO B C 1
ATOM 704 O O . PRO B 1 11 ? 27.60300 86.18900 -12.21000 1.000 39.49000 31 PRO B O 1
ATOM 708 N N . ASP B 1 12 ? 29.53700 86.12600 -13.34900 1.000 40.22000 32 ASP B N 1
ATOM 709 C CA A ASP B 1 12 ? 29.04700 85.12100 -14.27600 0.520 41.93000 32 ASP B CA 1
ATOM 710 C CA B ASP B 1 12 ? 29.03000 85.12400 -14.27400 0.480 42.20000 32 ASP B CA 1
ATOM 711 C C . ASP B 1 12 ? 29.03200 83.71600 -13.68600 1.000 41.89000 32 ASP B C 1
ATOM 712 O O . ASP B 1 12 ? 28.46000 82.80600 -14.30000 1.000 43.82000 32 ASP B O 1
ATOM 721 N N . SER B 1 13 ? 29.62500 83.51200 -12.50800 1.000 40.69000 33 SER B N 1
ATOM 722 C CA . SER B 1 13 ? 29.67900 82.18500 -11.91700 1.000 38.91000 33 SER B CA 1
ATOM 723 C C . SER B 1 13 ? 28.35800 81.75000 -11.27500 1.000 38.36000 33 SER B C 1
ATOM 724 O O . SER B 1 13 ? 27.55800 82.57100 -10.80800 1.000 37.91000 33 SER B O 1
ATOM 727 N N . TRP B 1 14 ? 28.14800 80.42700 -11.23800 1.000 36.71000 34 TRP B N 1
ATOM 728 C CA . TRP B 1 14 ? 26.97900 79.87300 -10.56300 1.000 35.67000 34 TRP B CA 1
ATOM 729 C C . TRP B 1 14 ? 26.90200 80.35500 -9.11900 1.000 34.39000 34 TRP B C 1
ATOM 730 O O . TRP B 1 14 ? 25.81900 80.69200 -8.62400 1.000 35.07000 34 TRP B O 1
ATOM 741 N N . ALA B 1 15 ? 28.04000 80.37700 -8.42100 1.000 34.37000 35 ALA B N 1
ATOM 742 C CA . ALA B 1 15 ? 27.98700 80.65400 -6.98200 1.000 31.88000 35 ALA B CA 1
ATOM 743 C C . ALA B 1 15 ? 27.61900 82.09600 -6.69700 1.000 30.67000 35 ALA B C 1
ATOM 744 O O . ALA B 1 15 ? 26.88300 82.35700 -5.73500 1.000 29.22000 35 ALA B O 1
ATOM 746 N N . TYR B 1 16 ? 28.18900 83.04800 -7.45300 1.000 28.96000 36 TYR B N 1
ATOM 747 C CA . TYR B 1 16 ? 27.78300 84.44200 -7.33100 1.000 29.36000 36 TYR B CA 1
ATOM 748 C C . TYR B 1 16 ? 26.28600 84.57900 -7.55900 1.000 32.37000 36 TYR B C 1
ATOM 749 O O . TYR B 1 16 ? 25.58200 85.21800 -6.77100 1.000 31.66000 36 TYR B O 1
ATOM 758 N N . GLN B 1 17 ? 25.77600 83.98900 -8.64200 1.000 32.45000 37 GLN B N 1
ATOM 759 C CA . GLN B 1 17 ? 24.35000 84.16000 -8.91300 1.000 33.01000 37 GLN B CA 1
ATOM 760 C C . GLN B 1 17 ? 23.49500 83.50200 -7.84100 1.000 31.61000 37 GLN B C 1
ATOM 761 O O . GLN B 1 17 ? 22.43100 84.04300 -7.49700 1.000 31.70000 37 GLN B O 1
ATOM 767 N N . ALA B 1 18 ? 23.96100 82.37300 -7.27100 1.000 30.70000 38 ALA B N 1
ATOM 768 C CA . ALA B 1 18 ? 23.23300 81.71800 -6.18400 1.000 30.13000 38 ALA B CA 1
ATOM 769 C C . ALA B 1 18 ? 23.11800 82.62500 -4.95600 1.000 30.75000 38 ALA B C 1
ATOM 770 O O . ALA B 1 18 ? 22.01200 82.87200 -4.44500 1.000 30.54000 38 ALA B O 1
ATOM 772 N N . VAL B 1 19 ? 24.25600 83.13800 -4.46500 1.000 28.54000 39 VAL B N 1
ATOM 773 C CA . VAL B 1 19 ? 24.19800 83.98200 -3.26900 1.000 26.49000 39 VAL B CA 1
ATOM 774 C C . VAL B 1 19 ? 23.41500 85.25300 -3.54500 1.000 30.42000 39 VAL B C 1
ATOM 775 O O . VAL B 1 19 ? 22.66600 85.74300 -2.68000 1.000 28.87000 39 VAL B O 1
ATOM 779 N N . SER B 1 20 ? 23.53400 85.79800 -4.75400 1.000 30.36000 40 SER B N 1
ATOM 780 C CA . SER B 1 20 ? 22.78000 87.00800 -5.08100 1.000 29.34000 40 SER B CA 1
ATOM 781 C C . SER B 1 20 ? 21.28900 86.72800 -5.05300 1.000 32.10000 40 SER B C 1
ATOM 782 O O . SER B 1 20 ? 20.48900 87.56500 -4.61600 1.000 31.51000 40 SER B O 1
ATOM 785 N N . GLN B 1 21 ? 20.90200 85.55300 -5.50000 1.000 29.67000 41 GLN B N 1
ATOM 786 C CA . GLN B 1 21 ? 19.47700 85.27100 -5.50200 1.000 32.75000 41 GLN B CA 1
ATOM 787 C C . GLN B 1 21 ? 18.97400 84.96400 -4.10900 1.000 32.29000 41 GLN B C 1
ATOM 788 O O . GLN B 1 21 ? 17.83900 85.33000 -3.77600 1.000 33.44000 41 GLN B O 1
ATOM 794 N N . LEU B 1 22 ? 19.81400 84.37600 -3.26700 1.000 27.74000 42 LEU B N 1
ATOM 795 C CA . LEU B 1 22 ? 19.43800 84.17000 -1.87300 1.000 25.09000 42 LEU B CA 1
ATOM 796 C C . LEU B 1 22 ? 19.39100 85.49600 -1.12600 1.000 30.12000 42 LEU B C 1
ATOM 797 O O . LEU B 1 22 ? 18.65500 85.63300 -0.13600 1.000 28.25000 42 LEU B O 1
ATOM 802 N N . ALA B 1 23 ? 20.18100 86.47500 -1.55100 1.000 27.82000 43 ALA B N 1
ATOM 803 C CA . ALA B 1 23 ? 20.01600 87.80300 -0.99500 1.000 28.98000 43 ALA B CA 1
ATOM 804 C C . ALA B 1 23 ? 18.71600 88.42700 -1.47300 1.000 32.36000 43 ALA B C 1
ATOM 805 O O . ALA B 1 23 ? 18.00700 89.06800 -0.68600 1.000 33.34000 43 ALA B O 1
ATOM 807 N N . GLN B 1 24 ? 18.36400 88.23800 -2.75000 1.000 29.20000 44 GLN B N 1
ATOM 808 C CA . GLN B 1 24 ? 17.05000 88.70900 -3.19300 1.000 36.70000 44 GLN B CA 1
ATOM 809 C C . GLN B 1 24 ? 15.94700 88.13400 -2.32500 1.000 36.04000 44 GLN B C 1
ATOM 810 O O . GLN B 1 24 ? 14.94800 88.80800 -2.03900 1.000 37.95000 44 GLN B O 1
ATOM 816 N N . ALA B 1 25 ? 16.11000 86.89700 -1.88900 1.000 32.75000 45 ALA B N 1
ATOM 817 C CA . ALA B 1 25 ? 15.10900 86.18300 -1.10900 1.000 32.60000 45 ALA B CA 1
ATOM 818 C C . ALA B 1 25 ? 15.08900 86.56300 0.36400 1.000 34.67000 45 ALA B C 1
ATOM 819 O O . ALA B 1 25 ? 14.21200 86.09100 1.10200 1.000 34.20000 45 ALA B O 1
ATOM 821 N N . GLY B 1 26 ? 16.03900 87.36100 0.81600 1.000 32.64000 46 GLY B N 1
ATOM 822 C CA . GLY B 1 26 ? 16.15200 87.68800 2.22900 1.000 34.30000 46 GLY B CA 1
ATOM 823 C C . GLY B 1 26 ? 16.84000 86.62300 3.06000 1.000 36.40000 46 GLY B C 1
ATOM 824 O O . GLY B 1 26 ? 16.96000 86.78600 4.28100 1.000 39.28000 46 GLY B O 1
ATOM 825 N N . ILE B 1 27 ? 17.28500 85.52700 2.44500 1.000 30.66000 47 ILE B N 1
ATOM 826 C CA . ILE B 1 27 ? 17.93300 84.47900 3.22400 1.000 34.64000 47 ILE B CA 1
ATOM 827 C C . ILE B 1 27 ? 19.37500 84.85700 3.50600 1.000 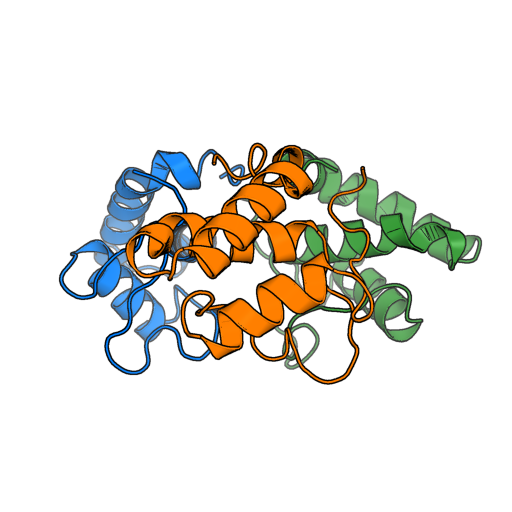34.59000 47 ILE B C 1
ATOM 828 O O . ILE B 1 27 ? 19.89100 84.61200 4.60300 1.000 32.62000 47 ILE B O 1
ATOM 833 N N . VAL B 1 28 ? 20.01300 85.49500 2.52900 1.000 27.69000 48 VAL B N 1
ATOM 834 C CA . VAL B 1 28 ? 21.29000 86.18700 2.71100 1.000 30.19000 48 VAL B CA 1
ATOM 835 C C . VAL B 1 28 ? 20.99800 87.66100 2.97900 1.000 33.35000 48 VAL B C 1
ATOM 836 O O . VAL B 1 28 ? 20.43200 88.35800 2.12800 1.000 35.82000 48 VAL B O 1
ATOM 840 N N . ASN B 1 29 ? 21.37900 88.12500 4.16600 1.000 34.42000 49 ASN B N 1
ATOM 841 C CA . ASN B 1 29 ? 21.15300 89.48800 4.61900 1.000 37.69000 49 ASN B CA 1
ATOM 842 C C . ASN B 1 29 ? 22.29700 89.82700 5.56900 1.000 38.30000 49 ASN B C 1
ATOM 843 O O . ASN B 1 29 ? 22.98800 88.93900 6.06300 1.000 41.86000 49 ASN B O 1
ATOM 848 N N . GLY B 1 30 ? 22.55500 91.10900 5.76700 1.000 39.22000 50 GLY B N 1
ATOM 849 C CA . GLY B 1 30 ? 23.64200 91.48000 6.66200 1.000 41.11000 50 GLY B CA 1
ATOM 850 C C . GLY B 1 30 ? 25.02100 91.43000 6.04500 1.000 41.36000 50 GLY B C 1
ATOM 851 O O . GLY B 1 30 ? 26.03500 91.32400 6.76600 1.000 42.32000 50 GLY B O 1
ATOM 852 N N . TYR B 1 31 ? 25.09300 91.48800 4.72800 1.000 41.62000 51 TYR B N 1
ATOM 853 C CA . TYR B 1 31 ? 26.35700 91.48700 4.02800 1.000 42.38000 51 TYR B CA 1
ATOM 854 C C . TYR B 1 31 ? 26.81800 92.92100 3.82700 1.000 44.72000 51 TYR B C 1
ATOM 855 O O . TYR B 1 31 ? 26.01100 93.85700 3.88400 1.000 44.53000 51 TYR B O 1
ATOM 864 N N . PRO B 1 32 ? 28.11400 93.12800 3.60300 1.000 45.72000 52 PRO B N 1
ATOM 865 C CA . PRO B 1 32 ? 28.64200 94.49600 3.52900 1.000 44.93000 52 PRO B CA 1
ATOM 866 C C . PRO B 1 32 ? 28.02600 95.25000 2.37000 1.000 48.89000 52 PRO B C 1
ATOM 867 O O . PRO B 1 32 ? 27.75800 94.68800 1.30600 1.000 47.82000 52 PRO B O 1
ATOM 871 N N . ASP B 1 33 ? 27.77500 96.52700 2.60700 1.000 50.83000 53 ASP B N 1
ATOM 872 C CA . ASP B 1 33 ? 27.04300 97.33100 1.64900 1.000 54.71000 53 ASP B CA 1
ATOM 873 C C . ASP B 1 33 ? 27.83200 97.37300 0.33700 1.000 60.54000 53 ASP B C 1
ATOM 874 O O . ASP B 1 33 ? 29.06300 97.49400 0.34400 1.000 56.05000 53 ASP B O 1
ATOM 879 N N . GLY B 1 34 ? 27.13400 97.19300 -0.78600 1.000 58.16000 54 GLY B N 1
ATOM 880 C CA . GLY B 1 34 ? 27.76900 97.19900 -2.09300 1.000 57.18000 54 GLY B CA 1
ATOM 881 C C . GLY B 1 34 ? 28.27900 95.85900 -2.56900 1.000 60.38000 54 GLY B C 1
ATOM 882 O O . GLY B 1 34 ? 28.92100 95.79400 -3.63000 1.000 53.53000 54 GLY B O 1
ATOM 883 N N . THR B 1 35 ? 28.00900 94.78700 -1.82400 1.000 48.20000 55 THR B N 1
ATOM 884 C CA . THR B 1 35 ? 28.50500 93.47000 -2.20100 1.000 46.68000 55 THR B CA 1
ATOM 885 C C . THR B 1 35 ? 28.00200 93.06700 -3.58900 1.000 45.65000 55 THR B C 1
ATOM 886 O O . THR B 1 35 ? 28.75200 92.48300 -4.38200 1.000 46.39000 55 THR B O 1
ATOM 890 N N . PHE B 1 36 ? 26.74100 93.37600 -3.90500 1.000 43.94000 56 PHE B N 1
ATOM 891 C CA . PHE B 1 36 ? 26.13600 92.98600 -5.17400 1.000 45.34000 56 PHE B CA 1
ATOM 892 C C . PHE B 1 36 ? 26.05500 94.15500 -6.15000 1.000 49.18000 56 PHE B C 1
ATOM 893 O O . PHE B 1 36 ? 25.39400 94.03800 -7.18400 1.000 48.91000 56 PHE B O 1
ATOM 901 N N . LYS B 1 37 ? 26.76500 95.25400 -5.85600 1.000 52.22000 57 LYS B N 1
ATOM 902 C CA . LYS B 1 37 ? 26.72800 96.45600 -6.68600 1.000 57.43000 57 LYS B CA 1
ATOM 903 C C . LYS B 1 37 ? 27.51100 96.25800 -7.97600 1.000 56.36000 57 LYS B C 1
ATOM 904 O O . LYS B 1 37 ? 28.70400 95.92800 -7.94900 1.000 59.06000 57 LYS B O 1
ATOM 910 N N . GLY B 1 38 ? 26.83700 96.49400 -9.10400 1.000 53.92000 58 GLY B N 1
ATOM 911 C CA . GLY B 1 38 ? 27.47900 96.34300 -10.39200 1.000 53.03000 58 GLY B CA 1
ATOM 912 C C . GLY B 1 38 ? 27.99500 94.93300 -10.56400 1.000 49.28000 58 GLY B C 1
ATOM 913 O O . GLY B 1 38 ? 27.34700 93.95400 -10.16700 1.000 50.71000 58 GLY B O 1
ATOM 914 N N . GLN B 1 39 ? 29.19600 94.82500 -11.13600 1.000 45.31000 59 GLN B N 1
ATOM 915 C CA . GLN B 1 39 ? 29.77500 93.54100 -11.52400 1.000 43.47000 59 GLN B CA 1
ATOM 916 C C . GLN B 1 39 ? 31.02300 93.21200 -10.72200 1.000 42.52000 59 GLN B C 1
ATOM 917 O O . GLN B 1 39 ? 31.86700 92.41700 -11.16900 1.000 40.34000 59 GLN B O 1
ATOM 923 N N . ASN B 1 40 ? 31.15500 93.81700 -9.54100 1.000 45.39000 60 ASN B N 1
ATOM 924 C CA . ASN B 1 40 ? 32.31700 93.59000 -8.69800 1.000 45.06000 60 ASN B CA 1
ATOM 925 C C . ASN B 1 40 ? 32.37000 92.13700 -8.25200 1.000 42.88000 60 ASN B C 1
ATOM 926 O O . ASN B 1 40 ? 31.34600 91.54100 -7.89100 1.000 42.19000 60 ASN B O 1
ATOM 931 N N . ASN B 1 41 ? 33.57200 91.56800 -8.30100 1.000 40.96000 61 ASN B N 1
ATOM 932 C CA . ASN B 1 41 ? 33.80400 90.22600 -7.78600 1.000 41.86000 61 ASN B CA 1
ATOM 933 C C . ASN B 1 41 ? 33.63400 90.20800 -6.26400 1.000 41.26000 61 ASN B C 1
ATOM 934 O O . ASN B 1 41 ? 33.64200 91.24500 -5.59200 1.000 41.67000 61 ASN B O 1
ATOM 939 N N . ILE B 1 42 ? 33.47800 89.00800 -5.71000 1.000 40.04000 62 ILE B N 1
ATOM 940 C CA . ILE B 1 42 ? 33.42100 88.85500 -4.26400 1.000 39.27000 62 ILE B CA 1
ATOM 941 C C . ILE B 1 42 ? 34.48400 87.84200 -3.87800 1.000 37.69000 62 ILE B C 1
ATOM 942 O O . ILE B 1 42 ? 34.63700 86.80400 -4.53900 1.000 38.06000 62 ILE B O 1
ATOM 947 N N . THR B 1 43 ? 35.22500 88.12500 -2.80900 1.000 36.61000 63 THR B N 1
ATOM 948 C CA . THR B 1 43 ? 36.22700 87.12800 -2.45600 1.000 36.79000 63 THR B CA 1
ATOM 949 C C . THR B 1 43 ? 35.55900 85.84600 -1.96400 1.000 32.87000 63 THR B C 1
ATOM 950 O O . THR B 1 43 ? 34.42700 85.85200 -1.48100 1.000 31.68000 63 THR B O 1
ATOM 954 N N . ARG B 1 44 ? 36.28500 84.72300 -2.06500 1.000 33.65000 64 ARG B N 1
ATOM 955 C CA . ARG B 1 44 ? 35.76400 83.47800 -1.51400 1.000 30.34000 64 ARG B CA 1
ATOM 956 C C . ARG B 1 44 ? 35.52500 83.59900 -0.02200 1.000 32.69000 64 ARG B C 1
ATOM 957 O O . ARG B 1 44 ? 34.58000 83.02100 0.51200 1.000 28.77000 64 ARG B O 1
ATOM 965 N N . TYR B 1 45 ? 36.40900 84.31000 0.68300 1.000 29.15000 65 TYR B N 1
ATOM 966 C CA . TYR B 1 45 ? 36.21300 84.53400 2.11100 1.000 30.96000 65 TYR B CA 1
ATOM 967 C C . TYR B 1 45 ? 34.90500 85.28000 2.40600 1.000 30.78000 65 TYR B C 1
ATOM 968 O O . TYR B 1 45 ? 34.10500 84.84700 3.24700 1.000 30.14000 65 TYR B O 1
ATOM 977 N N . GLU B 1 46 ? 34.63700 86.36800 1.69400 1.000 26.75000 66 GLU B N 1
ATOM 978 C CA . GLU B 1 46 ? 33.36200 87.05100 1.87300 1.000 32.95000 66 GLU B CA 1
ATOM 979 C C . GLU B 1 46 ? 32.18200 86.18000 1.45400 1.000 32.29000 66 GLU B C 1
ATOM 980 O O . GLU B 1 46 ? 31.12500 86.19600 2.10200 1.000 31.62000 66 GLU B O 1
ATOM 986 N N . MET B 1 47 ? 32.31900 85.44400 0.35300 1.000 31.06000 67 MET B N 1
ATOM 987 C CA . MET B 1 47 ? 31.24900 84.51900 -0.04500 1.000 30.06000 67 MET B CA 1
ATOM 988 C C . MET B 1 47 ? 30.94300 83.52900 1.06500 1.000 28.40000 67 MET B C 1
ATOM 989 O O . MET B 1 47 ? 29.78300 83.21000 1.35200 1.000 30.37000 67 MET B O 1
ATOM 994 N N . ALA B 1 48 ? 31.99300 82.95500 1.65400 1.000 28.80000 68 ALA B N 1
ATOM 995 C CA . ALA B 1 48 ? 31.80800 81.97000 2.70100 1.000 29.22000 68 ALA B CA 1
ATOM 996 C C . ALA B 1 48 ? 31.05700 82.52600 3.89600 1.000 28.77000 68 ALA B C 1
ATOM 997 O O . ALA B 1 48 ? 30.29600 81.79500 4.53500 1.000 26.89000 68 ALA B O 1
ATOM 999 N N . GLN B 1 49 ? 31.30300 83.79900 4.25900 1.000 27.20000 69 GLN B N 1
ATOM 1000 C CA . GLN B 1 49 ? 30.55000 84.38500 5.36100 1.000 27.03000 69 GLN B CA 1
ATOM 1001 C C . GLN B 1 49 ? 29.06400 84.46600 5.01900 1.000 28.13000 69 GLN B C 1
ATOM 1002 O O . GLN B 1 49 ? 28.18800 84.26300 5.87600 1.000 28.65000 69 GLN B O 1
ATOM 1008 N N . MET B 1 50 ? 28.75600 84.76000 3.75400 1.000 27.83000 70 MET B N 1
ATOM 1009 C CA . MET B 1 50 ? 27.36100 84.88000 3.36500 1.000 26.63000 70 MET B CA 1
ATOM 1010 C C . MET B 1 50 ? 26.71500 83.50000 3.36300 1.000 30.54000 70 MET B C 1
ATOM 1011 O O . MET B 1 50 ? 25.53500 83.34200 3.72700 1.000 27.98000 70 MET B O 1
ATOM 1016 N N . VAL B 1 51 ? 27.48000 82.49100 2.93000 1.000 27.13000 71 VAL B N 1
ATOM 1017 C CA . VAL B 1 51 ? 27.01900 81.10300 2.90500 1.000 28.45000 71 VAL B CA 1
ATOM 1018 C C . VAL B 1 51 ? 26.79700 80.59500 4.32600 1.000 29.81000 71 VAL B C 1
ATOM 1019 O O . VAL B 1 51 ? 25.81000 79.91800 4.62100 1.000 27.97000 71 VAL B O 1
ATOM 1023 N N . ALA B 1 52 ? 27.71300 80.91100 5.23200 1.000 28.02000 72 ALA B N 1
ATOM 1024 C CA . ALA B 1 52 ? 27.53200 80.51200 6.62100 1.000 26.03000 72 ALA B CA 1
ATOM 1025 C C . ALA B 1 52 ? 26.26400 81.13000 7.18600 1.000 31.06000 72 ALA B C 1
ATOM 1026 O O . ALA B 1 52 ? 25.54600 80.50000 7.97100 1.000 33.87000 72 ALA B O 1
ATOM 1028 N N . LYS B 1 53 ? 25.98100 82.38000 6.82200 1.000 31.24000 73 LYS B N 1
ATOM 1029 C CA . LYS B 1 53 ? 24.79900 82.97800 7.40300 1.000 32.74000 73 LYS B CA 1
ATOM 1030 C C . LYS B 1 53 ? 23.56100 82.34900 6.79100 1.000 35.22000 73 LYS B C 1
ATOM 1031 O O . LYS B 1 53 ? 22.58200 82.06400 7.49900 1.000 38.51000 73 LYS B O 1
ATOM 1037 N N . ALA B 1 54 ? 23.61600 82.04600 5.48400 1.000 31.51000 74 ALA B N 1
ATOM 1038 C CA . ALA B 1 54 ? 22.48700 81.36000 4.84900 1.000 30.60000 74 ALA B CA 1
ATOM 1039 C C . ALA B 1 54 ? 22.26000 79.98600 5.48400 1.000 37.43000 74 ALA B C 1
ATOM 1040 O O . ALA B 1 54 ? 21.11900 79.58600 5.70700 1.000 40.13000 74 ALA B O 1
ATOM 1042 N N . MET B 1 55 ? 23.34300 79.26800 5.82600 1.000 33.73000 75 MET B N 1
ATOM 1043 C CA . MET B 1 55 ? 23.22400 77.96200 6.47900 1.000 35.88000 75 MET B CA 1
ATOM 1044 C C . MET B 1 55 ? 22.54200 78.08300 7.82500 1.000 39.58000 75 MET B C 1
ATOM 1045 O O . MET B 1 55 ? 21.86000 77.15000 8.26300 1.000 41.15000 75 MET B O 1
ATOM 1050 N N . ALA B 1 56 ? 22.76500 79.20800 8.52100 1.000 37.94000 76 ALA B N 1
ATOM 1051 C CA . ALA B 1 56 ? 22.07300 79.46400 9.77500 1.000 42.38000 76 ALA B CA 1
ATOM 1052 C C . ALA B 1 56 ? 20.61200 79.86600 9.56300 1.000 45.98000 76 ALA B C 1
ATOM 1053 O O . ALA B 1 56 ? 19.80200 79.69000 10.47700 1.000 51.00000 76 ALA B O 1
ATOM 1055 N N . ASN B 1 57 ? 20.25500 80.42700 8.39700 1.000 45.79000 77 ASN B N 1
ATOM 1056 C CA . ASN B 1 57 ? 18.87100 80.78800 8.05700 1.000 50.59000 77 ASN B CA 1
ATOM 1057 C C . ASN B 1 57 ? 18.24600 79.77700 7.10500 1.000 51.62000 77 ASN B C 1
ATOM 1058 O O . ASN B 1 57 ? 17.32800 80.09800 6.33800 1.000 54.00000 77 ASN B O 1
ATOM 1063 N N . GLN B 1 58 ? 18.72300 78.54500 7.19700 1.000 49.76000 78 GLN B N 1
ATOM 1064 C CA . GLN B 1 58 ? 18.43900 77.48200 6.24800 1.000 50.02000 78 GLN B CA 1
ATOM 1065 C C . GLN B 1 58 ? 16.98600 77.03900 6.33400 1.000 57.31000 78 GLN B C 1
ATOM 1066 O O . GLN B 1 58 ? 16.33000 76.80000 5.30800 1.000 52.20000 78 GLN B O 1
ATOM 1072 N N . ASP B 1 59 ? 16.46700 76.93200 7.55900 1.000 58.51000 79 ASP B N 1
ATOM 1073 C CA . ASP B 1 59 ? 15.12800 76.40800 7.78100 1.000 59.48000 79 ASP B CA 1
ATOM 1074 C C . ASP B 1 59 ? 14.05500 77.27500 7.15800 1.000 58.09000 79 ASP B C 1
ATOM 1075 O O . ASP B 1 59 ? 12.89100 76.86600 7.13500 1.000 64.21000 79 ASP B O 1
ATOM 1080 N N . ARG B 1 60 ? 14.40600 78.43700 6.62900 1.000 55.72000 80 ARG B N 1
ATOM 1081 C CA . ARG B 1 60 ? 13.41300 79.33700 6.08800 1.000 55.67000 80 ARG B CA 1
ATOM 1082 C C . ARG B 1 60 ? 13.45600 79.33400 4.56600 1.000 51.53000 80 ARG B C 1
ATOM 1083 O O . ARG B 1 60 ? 12.77900 80.14800 3.92800 1.000 55.38000 80 ARG B O 1
ATOM 1091 N N . ALA B 1 61 ? 14.29500 78.49100 3.97400 1.000 46.74000 81 ALA B N 1
ATOM 1092 C CA . ALA B 1 61 ? 14.48400 78.44700 2.53400 1.000 38.22000 81 ALA B CA 1
ATOM 1093 C C . ALA B 1 61 ? 13.51400 77.45000 1.91400 1.000 37.88000 81 ALA B C 1
ATOM 1094 O O . ALA B 1 61 ? 13.08600 76.48000 2.55900 1.000 34.44000 81 ALA B O 1
ATOM 1096 N N . ASN B 1 62 ? 13.15600 77.68800 0.64700 1.000 34.49000 82 ASN B N 1
ATOM 1097 C CA . ASN B 1 62 ? 12.40700 76.64100 -0.01700 1.000 35.52000 82 ASN B CA 1
ATOM 1098 C C . ASN B 1 62 ? 13.36200 75.51700 -0.42400 1.000 33.66000 82 ASN B C 1
ATOM 1099 O O . ASN B 1 62 ? 14.58100 75.62800 -0.31600 1.000 32.68000 82 ASN B O 1
ATOM 1104 N N . ALA B 1 63 ? 12.79200 74.37200 -0.82500 1.000 30.96000 83 ALA B N 1
ATOM 1105 C CA . ALA B 1 63 ? 13.64300 73.22100 -1.12000 1.000 33.04000 83 ALA B CA 1
ATOM 1106 C C . ALA B 1 63 ? 14.70200 73.52600 -2.17200 1.000 33.55000 83 ALA B C 1
ATOM 1107 O O . ALA B 1 63 ? 15.81800 72.98100 -2.10700 1.000 33.01000 83 ALA B O 1
ATOM 1109 N N . GLU B 1 64 ? 14.39300 74.38800 -3.14800 1.000 33.81000 84 GLU B N 1
ATOM 1110 C CA . GLU B 1 64 ? 15.38000 74.68400 -4.17300 1.000 30.79000 84 GLU B CA 1
ATOM 1111 C C . GLU B 1 64 ? 16.51100 75.51700 -3.57700 1.000 30.59000 84 GLU B C 1
ATOM 1112 O O . GLU B 1 64 ? 17.67300 75.31300 -3.93000 1.000 30.78000 84 GLU B O 1
ATOM 1118 N N . GLN B 1 65 ? 16.16300 76.46300 -2.68000 1.000 32.54000 85 GLN B N 1
ATOM 1119 C CA . GLN B 1 65 ? 17.16800 77.30300 -2.01600 1.000 30.09000 85 GLN B CA 1
ATOM 1120 C C . GLN B 1 65 ? 18.03700 76.48900 -1.05600 1.000 32.99000 85 GLN B C 1
ATOM 1121 O O . GLN B 1 65 ? 19.25900 76.70400 -0.97000 1.000 32.52000 85 GLN B O 1
ATOM 1127 N N . GLN B 1 66 ? 17.41800 75.57200 -0.30500 1.000 32.37000 86 GLN B N 1
ATOM 1128 C CA . GLN B 1 66 ? 18.18500 74.65500 0.52500 1.000 34.36000 86 GLN B CA 1
ATOM 1129 C C . GLN B 1 66 ? 19.20500 73.88100 -0.30700 1.000 33.85000 86 GLN B C 1
ATOM 1130 O O . GLN B 1 66 ? 20.36700 73.70900 0.10800 1.000 33.22000 86 GLN B O 1
ATOM 1136 N N . ALA B 1 67 ? 18.81500 73.46800 -1.52500 1.000 32.79000 87 ALA B N 1
ATOM 1137 C CA . ALA B 1 67 ? 19.75800 72.78900 -2.41300 1.000 32.92000 87 ALA B CA 1
ATOM 1138 C C . ALA B 1 67 ? 20.90100 73.71200 -2.80700 1.000 32.31000 87 ALA B C 1
ATOM 1139 O O . ALA B 1 67 ? 22.06100 73.28700 -2.87000 1.000 31.98000 87 ALA B O 1
ATOM 1141 N N . MET B 1 68 ? 20.59000 74.98500 -3.07400 1.000 29.38000 88 MET B N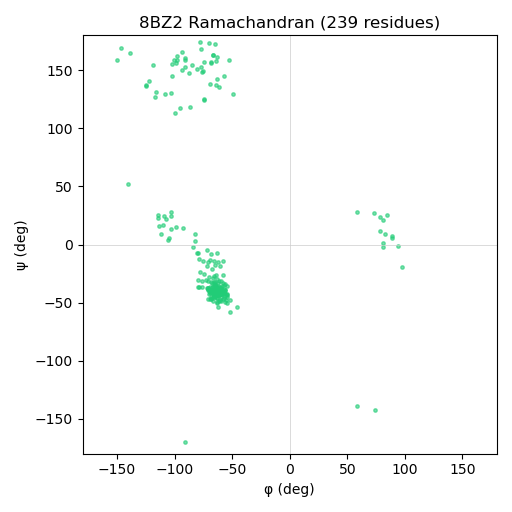 1
ATOM 1142 C CA . MET B 1 68 ? 21.64000 75.95200 -3.37200 1.000 31.25000 88 MET B CA 1
ATOM 1143 C C . MET B 1 68 ? 22.58700 76.09700 -2.18700 1.000 31.13000 88 MET B C 1
ATOM 1144 O O . MET B 1 68 ? 23.81300 76.17200 -2.36500 1.000 32.36000 88 MET B O 1
ATOM 1149 N N . ILE B 1 69 ? 22.03900 76.17200 -0.97300 1.000 28.82000 89 ILE B N 1
ATOM 1150 C CA . ILE B 1 69 ? 22.89700 76.34600 0.20100 1.000 28.78000 89 ILE B CA 1
ATOM 1151 C C . ILE B 1 69 ? 23.77400 75.11900 0.38800 1.000 33.27000 89 ILE B C 1
ATOM 1152 O O . ILE B 1 69 ? 24.97900 75.22300 0.63900 1.000 29.91000 89 ILE B O 1
ATOM 1157 N N . ASN B 1 70 ? 23.17900 73.93200 0.26700 1.000 30.70000 90 ASN B N 1
ATOM 1158 C CA . ASN B 1 70 ? 23.96700 72.7100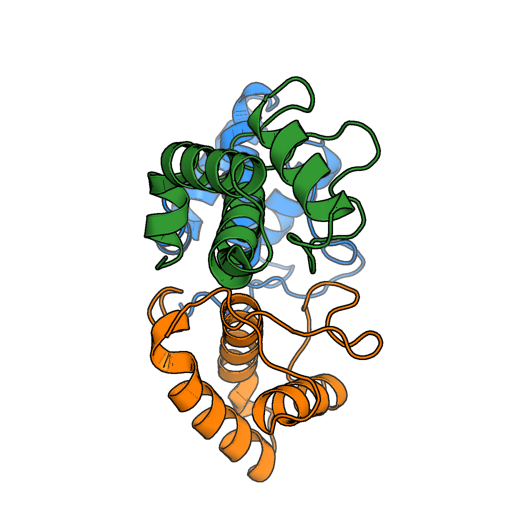0 0.37200 1.000 33.63000 90 ASN B CA 1
ATOM 1159 C C . ASN B 1 70 ? 25.13700 72.70100 -0.60300 1.000 31.22000 90 ASN B C 1
ATOM 1160 O O . ASN B 1 70 ? 26.27200 72.38000 -0.23400 1.000 32.38000 90 ASN B O 1
ATOM 1165 N N . ARG B 1 71 ? 24.90100 73.07700 -1.84800 1.000 29.05000 91 ARG B N 1
ATOM 1166 C CA . ARG B 1 71 ? 25.97300 73.06100 -2.82600 1.000 32.00000 91 ARG B CA 1
ATOM 1167 C C . ARG B 1 71 ? 27.01000 74.14100 -2.54600 1.000 33.79000 91 ARG B C 1
ATOM 1168 O O . ARG B 1 71 ? 28.23500 73.91200 -2.66800 1.000 32.01000 91 ARG B O 1
ATOM 1176 N N . LEU B 1 72 ? 26.54700 75.31300 -2.11800 1.000 31.00000 92 LEU B N 1
ATOM 1177 C CA . LEU B 1 72 ? 27.48700 76.36700 -1.78200 1.000 29.35000 92 LEU B CA 1
ATOM 1178 C C . LEU B 1 72 ? 28.35800 75.95500 -0.61900 1.000 30.77000 92 LEU B C 1
ATOM 1179 O O . LEU B 1 72 ? 29.54900 76.29500 -0.58200 1.000 31.54000 92 LEU B O 1
ATOM 1184 N N . ALA B 1 73 ? 27.77800 75.24600 0.35100 1.000 26.70000 93 ALA B N 1
ATOM 1185 C CA . ALA B 1 73 ? 28.53700 74.86200 1.54000 1.000 31.51000 93 ALA B CA 1
ATOM 1186 C C . ALA B 1 73 ? 29.65300 73.89900 1.18500 1.000 33.38000 93 ALA B C 1
ATOM 1187 O O . ALA B 1 73 ? 30.77000 73.97800 1.73100 1.000 31.87000 93 ALA B O 1
ATOM 1189 N N . ASP B 1 74 ? 29.39100 73.01400 0.22800 1.000 33.77000 94 ASP B N 1
ATOM 1190 C CA . ASP B 1 74 ? 30.46600 72.17000 -0.28000 1.000 36.54000 94 ASP B CA 1
ATOM 1191 C C . ASP B 1 74 ? 31.50900 72.99500 -1.00100 1.000 35.05000 94 ASP B C 1
ATOM 1192 O O . ASP B 1 74 ? 32.71900 72.78000 -0.83800 1.000 36.96000 94 ASP B O 1
ATOM 1197 N N . GLU B 1 75 ? 31.07100 73.94200 -1.81500 1.000 34.04000 95 GLU B N 1
ATOM 1198 C CA . GLU B 1 75 ? 32.00700 74.64100 -2.66000 1.000 34.23000 95 GLU B CA 1
ATOM 1199 C C . GLU B 1 75 ? 32.97000 75.46900 -1.82600 1.000 34.63000 95 GLU B C 1
ATOM 1200 O O . GLU B 1 75 ? 34.15700 75.55400 -2.16100 1.000 34.39000 95 GLU B O 1
ATOM 1206 N N . PHE B 1 76 ? 32.50100 75.98200 -0.68300 1.000 32.81000 96 PHE B N 1
ATOM 1207 C CA . PHE B 1 76 ? 33.29000 76.84900 0.17900 1.000 32.11000 96 PHE B CA 1
ATOM 1208 C C . PHE B 1 76 ? 33.70000 76.16900 1.46800 1.000 33.11000 96 PHE B C 1
ATOM 1209 O O . PHE B 1 76 ? 34.05800 76.83700 2.44100 1.000 30.59000 96 PHE B O 1
ATOM 1217 N N . SER B 1 77 ? 33.76800 74.83800 1.47000 1.000 31.55000 97 SER B N 1
ATOM 1218 C CA . SER B 1 77 ? 33.96700 74.14500 2.73500 1.000 32.77000 97 SER B CA 1
ATOM 1219 C C . SER B 1 77 ? 35.28700 74.53400 3.39000 1.000 34.04000 97 SER B C 1
ATOM 1220 O O . SER B 1 77 ? 35.37300 74.55900 4.61400 1.000 33.51000 97 SER B O 1
ATOM 1223 N N . ASN B 1 78 ? 36.31100 74.86100 2.60500 1.000 32.15000 98 ASN B N 1
ATOM 1224 C CA . ASN B 1 78 ? 37.60800 75.15500 3.21000 1.000 36.31000 98 ASN B CA 1
ATOM 1225 C C . ASN B 1 78 ? 37.56000 76.48200 3.95200 1.000 35.38000 98 ASN B C 1
ATOM 1226 O O . ASN B 1 78 ? 37.96700 76.57100 5.12400 1.000 34.23000 98 ASN B O 1
ATOM 1231 N N . GLU B 1 79 ? 36.99600 77.50700 3.31000 1.000 32.48000 99 GLU B N 1
ATOM 1232 C CA . GLU B 1 79 ? 36.82700 78.77400 4.01600 1.000 31.38000 99 GLU B CA 1
ATOM 1233 C C . GLU B 1 79 ? 35.83100 78.66300 5.16700 1.000 33.33000 99 GLU B C 1
ATOM 1234 O O . GLU B 1 79 ? 36.02100 79.29200 6.21300 1.000 31.77000 99 GLU B O 1
ATOM 1240 N N . LEU B 1 80 ? 34.73000 77.92500 4.98100 1.000 29.24000 100 LEU B N 1
ATOM 1241 C CA . LEU B 1 80 ? 33.79500 77.70500 6.08400 1.000 30.77000 100 LEU B CA 1
ATOM 1242 C C . LEU B 1 80 ? 34.46700 77.02800 7.28200 1.000 32.13000 100 LEU B C 1
ATOM 1243 O O . LEU B 1 80 ? 34.23800 77.42100 8.43100 1.000 31.75000 100 LEU B O 1
ATOM 1248 N N . ASN B 1 81 ? 35.31900 76.02400 7.03700 1.000 33.32000 101 ASN B N 1
ATOM 1249 C CA A ASN B 1 81 ? 36.03400 75.39100 8.14300 0.480 35.71000 101 ASN B CA 1
ATOM 1250 C CA B ASN B 1 81 ? 36.04500 75.39200 8.13900 0.520 35.90000 101 ASN B CA 1
ATOM 1251 C C . ASN B 1 81 ? 36.93900 76.39300 8.85000 1.000 35.75000 101 ASN B C 1
ATOM 1252 O O . ASN B 1 81 ? 37.04200 76.38100 10.08700 1.000 35.32000 101 ASN B O 1
ATOM 1261 N N . ASN B 1 82 ? 37.59300 77.26700 8.07900 1.000 34.02000 102 ASN B N 1
ATOM 1262 C CA . ASN B 1 82 ? 38.40400 78.34000 8.64600 1.000 36.14000 102 ASN B CA 1
ATOM 1263 C C . ASN B 1 82 ? 37.60900 79.22700 9.58100 1.000 36.54000 102 ASN B C 1
ATOM 1264 O O . ASN B 1 82 ? 38.15300 79.75300 10.55700 1.000 35.08000 102 ASN B O 1
ATOM 1269 N N . LEU B 1 83 ? 36.33200 79.44200 9.27100 1.000 33.24000 103 LEU B N 1
ATOM 1270 C CA . LEU B 1 83 ? 35.46500 80.31100 10.04200 1.000 35.09000 103 LEU B CA 1
ATOM 1271 C C . LEU B 1 83 ? 34.85000 79.61600 11.24500 1.000 36.69000 103 LEU B C 1
ATOM 1272 O O . LEU B 1 83 ? 34.13000 80.27400 12.01000 1.000 36.91000 103 LEU B O 1
ATOM 1277 N N . GLY B 1 84 ? 35.12000 78.32300 11.43400 1.000 34.79000 104 GLY B N 1
ATOM 1278 C CA . GLY B 1 84 ? 34.54100 77.58900 12.53800 1.000 37.10000 104 GLY B CA 1
ATOM 1279 C C . GLY B 1 84 ? 33.16400 77.05600 12.25700 1.000 36.80000 104 GLY B C 1
ATOM 1280 O O . GLY B 1 84 ? 32.38400 76.84000 13.19500 1.000 36.59000 104 GLY B O 1
ATOM 1281 N N . VAL B 1 85 ? 32.84800 76.83200 10.99000 1.000 34.74000 105 VAL B N 1
ATOM 1282 C CA . VAL B 1 85 ? 31.56300 76.27700 10.54000 1.000 38.45000 105 VAL B CA 1
ATOM 1283 C C . VAL B 1 85 ? 31.73600 74.84200 10.05200 1.000 39.16000 105 VAL B C 1
ATOM 1284 O O . VAL B 1 85 ? 32.17900 74.64200 8.91300 1.000 40.72000 105 VAL B O 1
ATOM 1288 N N . ASN C 1 4 ? 46.42300 91.88200 19.27300 1.000 51.27000 24 ASN C N 1
ATOM 1289 C CA . ASN C 1 4 ? 45.03300 91.79100 18.81900 1.000 58.42000 24 ASN C CA 1
ATOM 1290 C C . ASN C 1 4 ? 44.98800 92.15000 17.33000 1.000 55.62000 24 ASN C C 1
ATOM 1291 O O . ASN C 1 4 ? 45.44700 93.21500 16.91600 1.000 49.95000 24 ASN C O 1
ATOM 1296 N N . PRO C 1 5 ? 44.46900 91.23300 16.52000 1.000 50.46000 25 PRO C N 1
ATOM 1297 C CA . PRO C 1 5 ? 44.24700 91.54000 15.09700 1.000 48.25000 25 PRO C CA 1
ATOM 1298 C C . PRO C 1 5 ? 43.34800 92.73600 14.86400 1.000 44.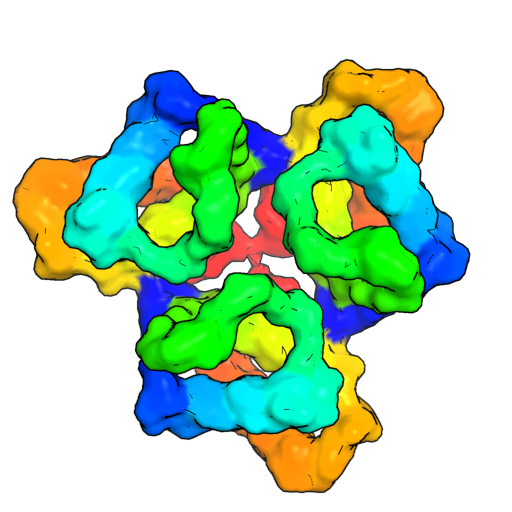72000 25 PRO C C 1
ATOM 1299 O O . PRO C 1 5 ? 43.27800 93.23800 13.73700 1.000 42.57000 25 PRO C O 1
ATOM 1303 N N . PHE C 1 6 ? 42.62800 93.20000 15.88000 1.000 45.20000 26 PHE C N 1
ATOM 1304 C CA . PHE C 1 6 ? 41.71700 94.31800 15.72200 1.000 43.50000 26 PHE C CA 1
ATOM 1305 C C . PHE C 1 6 ? 42.28100 95.59300 16.33500 1.000 43.23000 26 PHE C C 1
ATOM 1306 O O . PHE C 1 6 ? 41.60100 96.62800 16.34700 1.000 42.49000 26 PHE C O 1
ATOM 1314 N N . SER C 1 7 ? 43.52900 95.54000 16.80100 1.000 44.06000 27 SER C N 1
ATOM 1315 C CA . SER C 1 7 ? 44.32700 96.73500 17.04600 1.000 43.19000 27 SER C CA 1
ATOM 1316 C C . SER C 1 7 ? 44.56600 97.48300 15.73500 1.000 40.67000 27 SER C C 1
ATOM 1317 O O . SER C 1 7 ? 44.39100 96.94700 14.63800 1.000 38.88000 27 SER C O 1
ATOM 1320 N N . ASP C 1 8 ? 44.93400 98.75600 15.84700 1.000 40.67000 28 ASP C N 1
ATOM 1321 C CA . ASP C 1 8 ? 44.85700 99.64400 14.70300 1.000 39.21000 28 ASP C CA 1
ATOM 1322 C C . ASP C 1 8 ? 46.19700 99.82900 13.99000 1.000 37.58000 28 ASP C C 1
ATOM 1323 O O . ASP C 1 8 ? 47.28300 99.65500 14.56300 1.000 36.98000 28 ASP C O 1
ATOM 1328 N N . VAL C 1 9 ? 46.08400 100.20200 12.71700 1.000 34.88000 29 VAL C N 1
ATOM 1329 C CA . VAL C 1 9 ? 47.17500 100.69100 11.88200 1.000 34.71000 29 VAL C CA 1
ATOM 1330 C C . VAL C 1 9 ? 46.85200 102.12700 11.47500 1.000 35.79000 29 VAL C C 1
ATOM 1331 O O . VAL C 1 9 ? 45.75900 102.40900 10.95400 1.000 35.29000 29 VAL C O 1
ATOM 1335 N N . THR C 1 10 ? 47.79300 103.04900 11.71500 1.000 34.96000 30 THR C N 1
ATOM 1336 C CA . THR C 1 10 ? 47.49800 104.46100 11.52400 1.000 36.52000 30 THR C CA 1
ATOM 1337 C C . THR C 1 10 ? 47.90100 104.90900 10.14200 1.000 35.41000 30 THR C C 1
ATOM 1338 O O . THR C 1 10 ? 48.70000 104.26200 9.45100 1.000 33.88000 30 THR C O 1
ATOM 1342 N N . PRO C 1 11 ? 47.42400 106.07900 9.72500 1.000 34.26000 31 PRO C N 1
ATOM 1343 C CA . PRO C 1 11 ? 47.76600 106.57100 8.38500 1.000 34.43000 31 PRO C CA 1
ATOM 1344 C C . PRO C 1 11 ? 49.22300 106.96800 8.25000 1.000 38.11000 31 PRO C C 1
ATOM 1345 O O . PRO C 1 11 ? 49.70200 107.15400 7.12500 1.000 39.20000 31 PRO C O 1
ATOM 1349 N N . ASP C 1 12 ? 49.93900 107.09800 9.36200 1.000 38.62000 32 ASP C N 1
ATOM 1350 C CA . ASP C 1 12 ? 51.34600 107.43100 9.26500 1.000 41.42000 32 ASP C CA 1
ATOM 1351 C C . ASP C 1 12 ? 52.14400 106.26100 8.74300 1.000 44.07000 32 ASP C C 1
ATOM 1352 O O . ASP C 1 12 ? 53.25100 106.46100 8.23000 1.000 49.45000 32 ASP C O 1
ATOM 1357 N N . SER C 1 13 ? 51.57200 105.06100 8.81700 1.000 36.97000 33 SER C N 1
ATOM 1358 C CA . SER C 1 13 ? 52.34000 103.82500 8.78000 1.000 36.08000 33 SER C CA 1
ATOM 1359 C C . SER C 1 13 ? 52.70800 103.44300 7.35800 1.000 34.58000 33 SER C C 1
ATOM 1360 O O . SER C 1 13 ? 52.00500 103.75300 6.39200 1.000 31.52000 33 SER C O 1
ATOM 1363 N N . TRP C 1 14 ? 53.84600 102.75200 7.22100 1.000 31.33000 34 TRP C N 1
ATOM 1364 C CA . TRP C 1 14 ? 54.21800 102.34600 5.87400 1.000 32.54000 34 TRP C CA 1
ATOM 1365 C C . TRP C 1 14 ? 53.14100 101.45100 5.28100 1.000 31.27000 34 TRP C C 1
ATOM 1366 O O . TRP C 1 14 ? 52.83400 101.54400 4.08500 1.000 30.94000 34 TRP C O 1
ATOM 1377 N N . ALA C 1 15 ? 52.57900 100.57400 6.11200 1.000 30.41000 35 ALA C N 1
ATOM 1378 C CA . ALA C 1 15 ? 51.63300 99.55200 5.64200 1.000 29.09000 35 ALA C CA 1
ATOM 1379 C C . ALA C 1 15 ? 50.33300 100.17500 5.13800 1.000 30.61000 35 ALA C C 1
ATOM 1380 O O . ALA C 1 15 ? 49.86700 99.85900 4.03600 1.000 27.14000 35 ALA C O 1
ATOM 1382 N N . TYR C 1 16 ? 49.74100 101.09100 5.92000 1.000 28.85000 36 TYR C N 1
ATOM 1383 C CA . TYR C 1 16 ? 48.57100 101.83100 5.45400 1.000 32.08000 36 TYR C CA 1
ATOM 1384 C C . TYR C 1 16 ? 48.82100 102.46900 4.08900 1.000 29.21000 36 TYR C C 1
ATOM 1385 O O . TYR C 1 16 ? 48.03100 102.33800 3.14700 1.000 30.63000 36 TYR C O 1
ATOM 1394 N N . GLN C 1 17 ? 49.96600 103.14700 3.94600 1.000 31.20000 37 GLN C N 1
ATOM 1395 C CA . GLN C 1 17 ? 50.22000 103.88000 2.71800 1.000 32.70000 37 GLN C CA 1
ATOM 1396 C C . GLN C 1 17 ? 50.48200 102.95100 1.54400 1.000 32.79000 37 GLN C C 1
ATOM 1397 O O . GLN C 1 17 ? 50.14600 103.29000 0.40300 1.000 33.51000 37 GLN C O 1
ATOM 1403 N N . ALA C 1 18 ? 51.06600 101.77900 1.81400 1.000 33.39000 38 ALA C N 1
ATOM 1404 C CA . ALA C 1 18 ? 51.36700 100.81000 0.76000 1.000 33.15000 38 ALA C CA 1
ATOM 1405 C C . ALA C 1 18 ? 50.09400 100.22300 0.19000 1.000 31.53000 38 ALA C C 1
ATOM 1406 O O . ALA C 1 18 ? 49.92700 100.11000 -1.03400 1.000 33.09000 38 ALA C O 1
ATOM 1408 N N . VAL C 1 19 ? 49.17200 99.84400 1.06200 1.000 32.17000 39 VAL C N 1
ATOM 1409 C CA . VAL C 1 19 ? 47.91800 99.31800 0.55300 1.000 31.78000 39 VAL C CA 1
ATOM 1410 C C . VAL C 1 19 ? 47.13900 100.43200 -0.13600 1.000 37.14000 39 VAL C C 1
ATOM 1411 O O . VAL C 1 19 ? 46.55500 100.23100 -1.20400 1.000 38.63000 39 VAL C O 1
ATOM 1415 N N . SER C 1 20 ? 47.16500 101.64300 0.43800 1.000 36.23000 40 SER C N 1
ATOM 1416 C CA . SER C 1 20 ? 46.68900 102.82000 -0.28600 1.000 37.37000 40 SER C CA 1
ATOM 1417 C C . SER C 1 20 ? 47.22700 102.87300 -1.71400 1.000 38.64000 40 SER C C 1
ATOM 1418 O O . SER C 1 20 ? 46.45800 102.97100 -2.67700 1.000 40.68000 40 SER C O 1
ATOM 1421 N N . GLN C 1 21 ? 48.55500 102.78100 -1.87000 1.000 36.83000 41 GLN C N 1
ATOM 1422 C CA . GLN C 1 21 ? 49.16800 102.90300 -3.18900 1.000 39.43000 41 GLN C CA 1
ATOM 1423 C C . GLN C 1 21 ? 48.74200 101.77700 -4.10600 1.000 40.60000 41 GLN C C 1
ATOM 1424 O O . GLN C 1 21 ? 48.40800 102.00900 -5.27300 1.000 44.54000 41 GLN C O 1
ATOM 1430 N N . LEU C 1 22 ? 48.71000 100.53800 -3.58400 1.000 39.97000 42 LEU C N 1
ATOM 1431 C CA . LEU C 1 22 ? 48.29300 99.38300 -4.37800 1.000 40.73000 42 LEU C CA 1
ATOM 1432 C C . LEU C 1 22 ? 46.81600 99.43000 -4.73600 1.000 44.07000 42 LEU C C 1
ATOM 1433 O O . LEU C 1 22 ? 46.42200 98.90500 -5.78300 1.000 44.93000 42 LEU C O 1
ATOM 1438 N N . ALA C 1 23 ? 45.97400 99.99000 -3.86800 1.000 42.90000 43 ALA C N 1
ATOM 1439 C CA . ALA C 1 23 ? 44.58200 100.16900 -4.25700 1.000 45.72000 43 ALA C CA 1
ATOM 1440 C C . ALA C 1 23 ? 44.46700 101.16700 -5.39900 1.000 47.98000 43 ALA C C 1
ATOM 1441 O O . ALA C 1 23 ? 43.74500 100.92600 -6.37500 1.000 49.49000 43 ALA C O 1
ATOM 1443 N N . GLN C 1 24 ? 45.18900 102.28500 -5.30200 1.000 46.65000 44 GLN C N 1
ATOM 1444 C CA . GLN C 1 24 ? 45.21300 103.26300 -6.38500 1.000 50.46000 44 GLN C CA 1
ATOM 1445 C C . GLN C 1 24 ? 45.66100 102.61500 -7.68900 1.000 50.61000 44 GLN C C 1
ATOM 1446 O O . GLN C 1 24 ? 45.11800 102.90900 -8.75800 1.000 52.85000 44 GLN C O 1
ATOM 1452 N N . ALA C 1 25 ? 46.63800 101.71800 -7.61500 1.000 48.82000 45 ALA C N 1
ATOM 1453 C CA . ALA C 1 25 ? 47.12100 100.93900 -8.74500 1.000 48.87000 45 ALA C CA 1
ATOM 1454 C C . ALA C 1 25 ? 46.14400 99.87000 -9.19600 1.000 50.62000 45 ALA C C 1
ATOM 1455 O O . ALA C 1 25 ? 46.42900 99.18100 -10.18200 1.000 50.13000 45 ALA C O 1
ATOM 1457 N N . GLY C 1 26 ? 45.03100 99.68300 -8.49500 1.000 50.80000 46 GLY C N 1
ATOM 1458 C CA . GLY C 1 26 ? 44.07500 98.66300 -8.86300 1.000 51.05000 46 GLY C CA 1
ATOM 1459 C C . GLY C 1 26 ? 44.40800 97.25800 -8.40600 1.000 58.17000 46 GLY C C 1
ATOM 1460 O O . GLY C 1 26 ? 43.60700 96.34600 -8.65100 1.000 58.12000 46 GLY C O 1
ATOM 1461 N N . ILE C 1 27 ? 45.55800 97.04800 -7.75200 1.000 49.85000 47 ILE C N 1
ATOM 1462 C CA . ILE C 1 27 ? 45.90000 95.71600 -7.25800 1.000 50.03000 47 ILE C CA 1
ATOM 1463 C C . ILE C 1 27 ? 45.04900 95.33900 -6.04200 1.000 46.48000 47 ILE C C 1
ATOM 1464 O O . ILE C 1 27 ? 44.75200 94.15700 -5.82900 1.000 46.40000 47 ILE C O 1
ATOM 1469 N N . VAL C 1 28 ? 44.64200 96.31300 -5.23000 1.000 45.92000 48 VAL C N 1
ATOM 1470 C CA . VAL C 1 28 ? 43.74200 96.08100 -4.10400 1.000 45.39000 48 VAL C CA 1
ATOM 1471 C C . VAL C 1 28 ? 42.37600 96.67000 -4.44500 1.000 49.20000 48 VAL C C 1
ATOM 1472 O O . VAL C 1 28 ? 42.28000 97.83300 -4.85600 1.000 51.28000 48 VAL C O 1
ATOM 1476 N N . ASN C 1 29 ? 41.32400 95.86800 -4.26400 1.000 50.35000 49 ASN C N 1
ATOM 1477 C CA . ASN C 1 29 ? 39.95000 96.26600 -4.55500 1.000 51.60000 49 ASN C CA 1
ATOM 1478 C C . ASN C 1 29 ? 39.00700 95.58900 -3.56400 1.000 52.53000 49 ASN C C 1
ATOM 1479 O O . ASN C 1 29 ? 39.39600 94.69500 -2.80700 1.000 54.16000 49 ASN C O 1
ATOM 1484 N N . GLY C 1 30 ? 37.75400 96.02600 -3.57100 1.000 51.55000 50 GLY C N 1
ATOM 1485 C CA . GLY C 1 30 ? 36.75300 95.29600 -2.82900 1.000 48.24000 50 GLY C CA 1
ATOM 1486 C C . GLY C 1 30 ? 36.76100 95.53200 -1.34600 1.000 49.73000 50 GLY C C 1
ATOM 1487 O O . GLY C 1 30 ? 36.26900 94.68600 -0.59100 1.000 53.07000 50 GLY C O 1
ATOM 1488 N N . TYR C 1 31 ? 37.29600 96.66700 -0.90100 1.000 47.51000 51 TYR C N 1
ATOM 1489 C CA . TYR C 1 31 ? 37.31900 97.03500 0.50700 1.000 48.27000 51 TYR C CA 1
ATOM 1490 C C . TYR C 1 31 ? 36.16900 97.98200 0.82900 1.000 49.44000 51 TYR C C 1
ATOM 1491 O O . TYR C 1 31 ? 35.62600 98.64100 -0.06300 1.000 54.17000 51 TYR C O 1
ATOM 1500 N N . PRO C 1 32 ? 35.77300 98.08200 2.11000 1.000 50.39000 52 PRO C N 1
ATOM 1501 C CA . PRO C 1 32 ? 34.70300 99.02500 2.48800 1.000 53.02000 52 PRO C CA 1
ATOM 1502 C C . PRO C 1 32 ? 34.93900 100.45300 2.00700 1.000 58.00000 52 PRO C C 1
ATOM 1503 O O . PRO C 1 32 ? 36.07300 100.84400 1.72000 1.000 53.87000 52 PRO C O 1
ATOM 1507 N N . ASP C 1 33 ? 33.87600 101.25000 1.90700 1.000 57.43000 53 ASP C N 1
ATOM 1508 C CA . ASP C 1 33 ? 34.00900 102.50400 1.17200 1.000 65.73000 53 ASP C CA 1
ATOM 1509 C C . ASP C 1 33 ? 34.75000 103.56500 1.98300 1.000 58.23000 53 ASP C C 1
ATOM 1510 O O . ASP C 1 33 ? 35.54800 104.33700 1.43100 1.000 58.58000 53 ASP C O 1
ATOM 1515 N N . GLY C 1 34 ? 34.52300 103.60100 3.28800 1.000 54.92000 54 GLY C N 1
ATOM 1516 C CA . GLY C 1 34 ? 35.19500 104.59200 4.09500 1.000 51.41000 54 GLY C CA 1
ATOM 1517 C C . GLY C 1 34 ? 36.60100 104.23500 4.49700 1.000 50.64000 54 GLY C C 1
ATOM 1518 O O . GLY C 1 34 ? 37.18800 104.94100 5.32000 1.000 49.38000 54 GLY C O 1
ATOM 1519 N N . THR C 1 35 ? 37.15200 103.15200 3.93400 1.000 51.18000 55 THR C N 1
ATOM 1520 C CA . THR C 1 35 ? 38.43100 102.61200 4.39000 1.000 47.29000 55 THR C CA 1
ATOM 1521 C C . THR C 1 35 ? 39.49700 103.69500 4.44200 1.000 44.25000 55 THR C C 1
ATOM 1522 O O . THR C 1 35 ? 40.07600 103.95800 5.50400 1.000 42.49000 55 THR C O 1
ATOM 1526 N N . PHE C 1 36 ? 39.75800 104.34100 3.30300 1.000 43.24000 56 PHE C N 1
ATOM 1527 C CA . PHE C 1 36 ? 40.90400 105.23700 3.15700 1.000 45.19000 56 PHE C CA 1
ATOM 1528 C C . PHE C 1 36 ? 40.53400 106.69800 3.32700 1.000 47.35000 56 PHE C C 1
ATOM 1529 O O . PHE C 1 36 ? 41.32400 107.58100 2.97500 1.000 47.75000 56 PHE C O 1
ATOM 1537 N N . LYS C 1 37 ? 39.36500 106.99400 3.86700 1.000 47.87000 57 LYS C N 1
ATOM 1538 C CA . LYS C 1 37 ? 39.02600 108.39400 3.92000 1.000 48.24000 57 LYS C CA 1
ATOM 1539 C C . LYS C 1 37 ? 38.83800 108.82300 5.36800 1.000 46.61000 57 LYS C C 1
ATOM 1540 O O . LYS C 1 37 ? 38.57200 108.00400 6.25800 1.000 44.18000 57 LYS C O 1
ATOM 1546 N N . GLY C 1 38 ? 39.04800 110.11600 5.60500 1.000 46.36000 58 GLY C N 1
ATOM 1547 C CA . GLY C 1 38 ? 38.89400 110.66800 6.93200 1.000 43.88000 58 GLY C CA 1
ATOM 1548 C C . GLY C 1 38 ? 40.04000 110.40500 7.87400 1.000 41.31000 58 GLY C C 1
ATOM 1549 O O . GLY C 1 38 ? 39.89100 110.65700 9.08300 1.000 40.15000 58 GLY C O 1
ATOM 1550 N N . GLN C 1 39 ? 41.18100 109.91200 7.36200 1.000 41.82000 59 GLN C N 1
ATOM 1551 C CA . GLN C 1 39 ? 42.38900 109.69300 8.18000 1.000 37.13000 59 GLN C CA 1
ATOM 1552 C C . GLN C 1 39 ? 42.10800 108.75300 9.33800 1.000 37.64000 59 GLN C C 1
ATOM 1553 O O . GLN C 1 39 ? 42.75400 108.82500 10.38100 1.000 34.96000 59 GLN C O 1
ATOM 1559 N N . ASN C 1 40 ? 41.12900 107.86100 9.15900 1.000 34.89000 60 ASN C N 1
ATOM 1560 C CA . ASN C 1 40 ? 40.80600 106.85400 10.15300 1.000 36.23000 60 ASN C CA 1
ATOM 1561 C C . ASN C 1 40 ? 41.84100 105.71900 10.16200 1.000 35.50000 60 ASN C C 1
ATOM 1562 O O . ASN C 1 40 ? 42.43500 105.37700 9.13800 1.000 34.68000 60 ASN C O 1
ATOM 1567 N N . ASN C 1 41 ? 42.04700 105.13300 11.33300 1.000 33.79000 61 ASN C N 1
ATOM 1568 C CA . ASN C 1 41 ? 42.85100 103.91400 11.39100 1.000 36.85000 61 ASN C CA 1
ATOM 1569 C C . ASN C 1 41 ? 42.14400 102.76600 10.67200 1.000 41.49000 61 ASN C C 1
ATOM 1570 O O . ASN C 1 41 ? 40.94700 102.82200 10.39100 1.000 36.16000 61 ASN C O 1
ATOM 1575 N N . ILE C 1 42 ? 42.91800 101.71800 10.36300 1.000 35.42000 62 ILE C N 1
ATOM 1576 C CA . ILE C 1 42 ? 42.42100 100.46000 9.79700 1.000 30.63000 62 ILE C CA 1
ATOM 1577 C C . ILE C 1 42 ? 42.84000 99.35600 10.74600 1.000 33.47000 62 ILE C C 1
ATOM 1578 O O . ILE C 1 42 ? 43.95400 99.37600 11.28400 1.000 33.00000 62 ILE C O 1
ATOM 1583 N N . THR C 1 43 ? 41.96400 98.37700 10.95900 1.000 31.69000 63 THR C N 1
ATOM 1584 C CA . THR C 1 43 ? 42.39500 97.31000 11.84300 1.000 32.91000 63 THR C CA 1
ATOM 1585 C C . THR C 1 43 ? 43.38300 96.41300 11.12700 1.000 31.50000 63 THR C C 1
ATOM 1586 O O . THR C 1 43 ? 43.40300 96.33000 9.89900 1.000 33.83000 63 THR C O 1
ATOM 1590 N N . ARG C 1 44 ? 44.18900 95.72400 11.91600 1.000 32.32000 64 ARG C N 1
ATOM 1591 C CA . ARG C 1 44 ? 45.09700 94.75700 11.30000 1.000 30.58000 64 ARG C CA 1
ATOM 1592 C C . ARG C 1 44 ? 44.31700 93.68800 10.52500 1.000 32.08000 64 ARG C C 1
ATOM 1593 O O . ARG C 1 44 ? 44.77400 93.25600 9.45400 1.000 28.78000 64 ARG C O 1
ATOM 1601 N N . TYR C 1 45 ? 43.09500 93.35500 10.98500 1.000 32.43000 65 TYR C N 1
ATOM 1602 C CA . TYR C 1 45 ? 42.21900 92.37900 10.32900 1.000 35.99000 65 TYR C CA 1
ATOM 1603 C C . TYR C 1 45 ? 41.80600 92.82300 8.93600 1.000 34.28000 65 TYR C C 1
ATOM 1604 O O . TYR C 1 45 ? 41.92500 92.06600 7.96600 1.000 34.46000 65 TYR C O 1
ATOM 1613 N N . GLU C 1 46 ? 41.32200 94.05700 8.80300 1.000 29.76000 66 GLU C N 1
ATOM 1614 C CA . GLU C 1 46 ? 40.96400 94.55300 7.47300 1.000 30.91000 66 GLU C CA 1
ATOM 1615 C C . GLU C 1 46 ? 42.20100 94.77300 6.59800 1.000 32.33000 66 GLU C C 1
ATOM 1616 O O . GLU C 1 46 ? 42.14900 94.56400 5.37800 1.000 33.23000 66 GLU C O 1
ATOM 1622 N N . MET C 1 47 ? 43.31300 95.23000 7.18700 1.000 30.94000 67 MET C N 1
ATOM 1623 C CA . MET C 1 47 ? 44.56100 95.33100 6.43400 1.000 30.60000 67 MET C CA 1
ATOM 1624 C C . MET C 1 47 ? 44.93300 93.99500 5.82400 1.000 26.03000 67 MET C C 1
ATOM 1625 O O . MET C 1 47 ? 45.24800 93.90600 4.63600 1.000 29.16000 67 MET C O 1
ATOM 1630 N N . ALA C 1 48 ? 44.87300 92.93600 6.63100 1.000 29.93000 68 ALA C N 1
ATOM 1631 C CA . ALA C 1 48 ? 45.29700 91.62700 6.15400 1.000 26.83000 68 ALA C CA 1
ATOM 1632 C C . ALA C 1 48 ? 44.39700 91.14100 5.01800 1.000 27.56000 68 ALA C C 1
ATOM 1633 O O . ALA C 1 48 ? 44.86500 90.55700 4.04000 1.000 27.18000 68 ALA C O 1
ATOM 1635 N N . GLN C 1 49 ? 43.10000 91.39500 5.10500 1.000 28.63000 69 GLN C N 1
ATOM 1636 C CA . GLN C 1 49 ? 42.25600 90.99800 3.97700 1.000 27.37000 69 GLN C CA 1
ATOM 1637 C C . GLN C 1 49 ? 42.66900 91.70000 2.69500 1.000 28.04000 69 GLN C C 1
ATOM 1638 O O . GLN C 1 49 ? 42.65000 91.09500 1.61900 1.000 30.14000 69 GLN C O 1
ATOM 1644 N N . MET C 1 50 ? 42.99000 93.01600 2.77300 1.000 29.05000 70 MET C N 1
ATOM 1645 C CA . MET C 1 50 ? 43.43000 93.71700 1.58500 1.000 28.72000 70 MET C CA 1
ATOM 1646 C C . MET C 1 50 ? 44.76900 93.18800 1.09200 1.000 31.64000 70 MET C C 1
ATOM 1647 O O . MET C 1 50 ? 44.97700 93.04200 -0.11400 1.000 32.34000 70 MET C O 1
ATOM 1652 N N . VAL C 1 51 ? 45.69100 92.92600 2.01000 1.000 26.22000 71 VAL C N 1
ATOM 1653 C CA . VAL C 1 51 ? 46.97800 92.32900 1.63200 1.000 30.07000 71 VAL C CA 1
ATOM 1654 C C . VAL C 1 51 ? 46.77000 90.98600 0.93500 1.000 28.04000 71 VAL C C 1
ATOM 1655 O O . VAL C 1 51 ? 47.46900 90.66100 -0.03200 1.000 30.31000 71 VAL C O 1
ATOM 1659 N N . ALA C 1 52 ? 45.83100 90.17400 1.43200 1.000 29.55000 72 ALA C N 1
ATOM 1660 C CA . ALA C 1 52 ? 45.60400 88.85800 0.83700 1.000 28.30000 72 ALA C CA 1
ATOM 1661 C C . ALA C 1 52 ? 45.05400 88.97500 -0.57300 1.000 33.16000 72 ALA C C 1
ATOM 1662 O O . ALA C 1 52 ? 45.44700 88.18800 -1.44100 1.000 35.33000 72 ALA C O 1
ATOM 1664 N N . LYS C 1 53 ? 44.18400 89.97400 -0.84300 1.000 33.54000 73 LYS C N 1
ATOM 1665 C CA . LYS C 1 53 ? 43.83900 90.25900 -2.24700 1.000 36.53000 73 LYS C CA 1
ATOM 1666 C C . LYS C 1 53 ? 45.03700 90.70300 -3.04000 1.000 37.95000 73 LYS C C 1
ATOM 1667 O O . LYS C 1 53 ? 45.16000 90.33500 -4.21300 1.000 37.91000 73 LYS C O 1
ATOM 1673 N N . ALA C 1 54 ? 45.88800 91.54600 -2.45800 1.000 34.98000 74 ALA C N 1
ATOM 1674 C CA . ALA C 1 54 ? 47.08200 91.94400 -3.19000 1.000 34.93000 74 ALA C CA 1
ATOM 1675 C C . ALA C 1 54 ? 47.92200 90.72700 -3.56600 1.000 36.38000 74 ALA C C 1
ATOM 1676 O O . ALA C 1 54 ? 48.42700 90.64700 -4.69100 1.000 37.82000 74 ALA C O 1
ATOM 1678 N N . MET C 1 55 ? 48.08800 89.76100 -2.64100 1.000 31.66000 75 MET C N 1
ATOM 1679 C CA . MET C 1 55 ? 48.80100 88.54000 -3.01700 1.000 34.81000 75 MET C CA 1
ATOM 1680 C C . MET C 1 55 ? 48.06600 87.74400 -4.07100 1.000 36.60000 75 MET C C 1
ATOM 1681 O O . MET C 1 55 ? 48.70500 87.22900 -4.99800 1.000 37.04000 75 MET C O 1
ATOM 1686 N N . ALA C 1 56 ? 46.74000 87.60700 -3.94000 1.000 35.51000 76 ALA C N 1
ATOM 1687 C CA . ALA C 1 56 ? 45.97200 86.90200 -4.96500 1.000 39.34000 76 ALA C CA 1
ATOM 1688 C C . ALA C 1 56 ? 46.13400 87.54600 -6.34700 1.000 43.55000 76 ALA C C 1
ATOM 1689 O O . ALA C 1 56 ? 45.98500 86.86000 -7.36400 1.000 46.13000 76 ALA C O 1
ATOM 1691 N N . ASN C 1 57 ? 46.44300 88.85000 -6.40400 1.000 41.81000 77 ASN C N 1
ATOM 1692 C CA . ASN C 1 57 ? 46.62600 89.60400 -7.64500 1.000 42.99000 77 ASN C CA 1
ATOM 1693 C C . ASN C 1 57 ? 48.08000 89.95500 -7.91700 1.000 45.41000 77 ASN C C 1
ATOM 1694 O O . ASN C 1 57 ? 48.35500 90.90700 -8.65600 1.000 45.80000 77 ASN C O 1
ATOM 1699 N N . GLN C 1 58 ? 49.02000 89.22400 -7.33400 1.000 43.21000 78 GLN C N 1
ATOM 1700 C CA . GLN C 1 58 ? 50.39300 89.70500 -7.37200 1.000 44.70000 78 GLN C CA 1
ATOM 1701 C C . GLN C 1 58 ? 50.97700 89.68100 -8.77900 1.000 48.49000 78 GLN C C 1
ATOM 1702 O O . GLN C 1 58 ? 51.88700 90.46200 -9.06500 1.000 49.05000 78 GLN C O 1
ATOM 1708 N N . ASP C 1 59 ? 50.42300 88.87600 -9.69000 1.000 49.94000 79 ASP C N 1
ATOM 1709 C CA . ASP C 1 59 ? 50.88800 88.90500 -11.07300 1.000 52.01000 79 ASP C CA 1
ATOM 1710 C C . ASP C 1 59 ? 50.54300 90.20500 -11.79500 1.000 54.25000 79 ASP C C 1
ATOM 1711 O O . ASP C 1 59 ? 51.01500 90.41400 -12.91500 1.000 62.60000 79 ASP C O 1
ATOM 1716 N N . ARG C 1 60 ? 49.73900 91.08000 -11.18800 1.000 53.53000 80 ARG C N 1
ATOM 1717 C CA . ARG C 1 60 ? 49.51900 92.41700 -11.72300 1.000 53.33000 80 ARG C CA 1
ATOM 1718 C C . ARG C 1 60 ? 50.67200 93.36700 -11.42300 1.000 53.66000 80 ARG C C 1
ATOM 1719 O O . ARG C 1 60 ? 50.85800 94.34900 -12.14800 1.000 54.77000 80 ARG C O 1
ATOM 1727 N N . ALA C 1 61 ? 51.45200 93.09100 -10.38600 1.000 52.96000 81 ALA C N 1
ATOM 1728 C CA . ALA C 1 61 ? 52.40000 94.05000 -9.83500 1.000 51.26000 81 ALA C CA 1
ATOM 1729 C C . ALA C 1 61 ? 53.73500 94.02200 -10.58100 1.000 50.44000 81 ALA C C 1
ATOM 1730 O O . ALA C 1 61 ? 54.11000 93.01500 -11.18000 1.000 52.26000 81 ALA C O 1
ATOM 1732 N N . ASN C 1 62 ? 54.44600 95.14800 -10.54700 1.000 49.06000 82 ASN C N 1
ATOM 1733 C CA . ASN C 1 62 ? 55.78400 95.21200 -11.10400 1.000 49.81000 82 ASN C CA 1
ATOM 1734 C C . ASN C 1 62 ? 56.77500 94.86900 -9.99400 1.000 49.31000 82 ASN C C 1
ATOM 1735 O O . ASN C 1 62 ? 56.38100 94.43800 -8.90700 1.000 46.84000 82 ASN C O 1
ATOM 1740 N N . ALA C 1 63 ? 58.07200 95.06500 -10.24600 1.000 48.87000 83 ALA C N 1
ATOM 1741 C CA . ALA C 1 63 ? 59.05900 94.60400 -9.27500 1.000 47.84000 83 ALA C CA 1
ATOM 1742 C C . ALA C 1 63 ? 58.90300 95.32400 -7.94400 1.000 46.16000 83 ALA C C 1
ATOM 1743 O O . ALA C 1 63 ? 58.96800 94.68700 -6.88200 1.000 44.37000 83 ALA C O 1
ATOM 1745 N N . GLU C 1 64 ? 58.69800 96.65000 -7.95700 1.000 47.71000 84 GLU C N 1
ATOM 1746 C CA . GLU C 1 64 ? 58.68400 97.25500 -6.63000 1.000 48.02000 84 GLU C CA 1
ATOM 1747 C C . GLU C 1 64 ? 57.34400 97.03700 -5.95200 1.000 45.32000 84 GLU C C 1
ATOM 1748 O O . GLU C 1 64 ? 57.28700 97.00600 -4.71900 1.000 43.76000 84 GLU C O 1
ATOM 1754 N N . GLN C 1 65 ? 56.25900 96.94700 -6.72900 1.000 46.44000 85 GLN C N 1
ATOM 1755 C CA . GLN C 1 65 ? 54.96700 96.64800 -6.13100 1.000 43.57000 85 GLN C CA 1
ATOM 1756 C C . GLN C 1 65 ? 54.97900 95.24900 -5.54700 1.000 40.77000 85 GLN C C 1
ATOM 1757 O O . GLN C 1 65 ? 54.41800 95.00800 -4.46600 1.000 38.88000 85 GLN C O 1
ATOM 1763 N N . GLN C 1 66 ? 55.61300 94.30900 -6.25400 1.000 41.13000 86 GLN C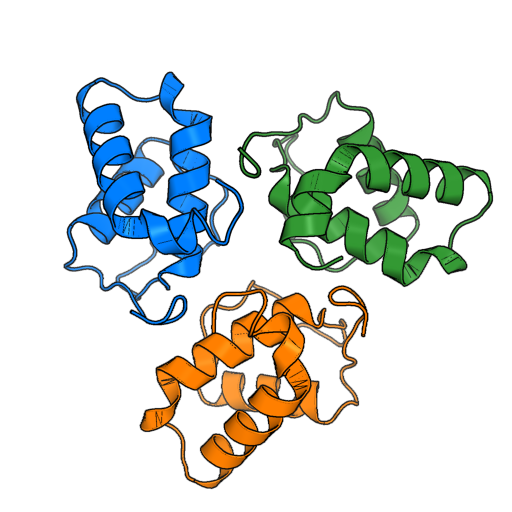 N 1
ATOM 1764 C CA . GLN C 1 66 ? 55.81400 92.99700 -5.66500 1.000 39.69000 86 GLN C CA 1
ATOM 1765 C C . GLN C 1 66 ? 56.56600 93.12000 -4.36300 1.000 37.49000 86 GLN C C 1
ATOM 1766 O O . GLN C 1 66 ? 56.23300 92.44100 -3.38600 1.000 34.27000 86 GLN C O 1
ATOM 1772 N N . ALA C 1 67 ? 57.58500 94.00300 -4.32200 1.000 36.58000 87 ALA C N 1
ATOM 1773 C CA . ALA C 1 67 ? 58.35700 94.14300 -3.09300 1.000 35.40000 87 ALA C CA 1
ATOM 1774 C C . ALA C 1 67 ? 57.48000 94.68800 -1.98400 1.000 33.30000 87 ALA C C 1
ATOM 1775 O O . ALA C 1 67 ? 57.63200 94.30500 -0.81900 1.000 32.63000 87 ALA C O 1
ATOM 1777 N N . MET C 1 68 ? 56.54900 95.57700 -2.33400 1.000 36.77000 88 MET C N 1
ATOM 1778 C CA . MET C 1 68 ? 55.57700 96.05700 -1.35600 1.000 33.27000 88 MET C CA 1
ATOM 1779 C C . MET C 1 68 ? 54.69600 94.91500 -0.86800 1.000 30.38000 88 MET C C 1
ATOM 1780 O O . MET C 1 68 ? 54.44100 94.77700 0.32800 1.000 30.97000 88 MET C O 1
ATOM 1785 N N . ILE C 1 69 ? 54.19600 94.09300 -1.79700 1.000 29.83000 89 ILE C N 1
ATOM 1786 C CA . ILE C 1 69 ? 53.34000 92.96300 -1.41200 1.000 31.53000 89 ILE C CA 1
ATOM 1787 C C . ILE C 1 69 ? 54.09200 92.01500 -0.48400 1.000 32.00000 89 ILE C C 1
ATOM 1788 O O . ILE C 1 69 ? 53.55800 91.54500 0.53200 1.000 28.96000 89 ILE C O 1
ATOM 1793 N N . ASN C 1 70 ? 55.34600 91.70000 -0.83600 1.000 31.35000 90 ASN C N 1
ATOM 1794 C CA . ASN C 1 70 ? 56.14800 90.79100 -0.02100 1.000 32.29000 90 ASN C CA 1
ATOM 1795 C C . ASN C 1 70 ? 56.33600 91.33300 1.38000 1.000 31.05000 90 ASN C C 1
ATOM 1796 O O . ASN C 1 70 ? 56.35900 90.57200 2.35100 1.000 32.62000 90 ASN C O 1
ATOM 1801 N N . ARG C 1 71 ? 56.53600 92.64800 1.49100 1.000 26.53000 91 ARG C N 1
ATOM 1802 C CA . ARG C 1 71 ? 56.75600 93.21800 2.81000 1.000 28.80000 91 ARG C CA 1
ATOM 1803 C C . ARG C 1 71 ? 55.46300 93.19900 3.60700 1.000 30.22000 91 ARG C C 1
ATOM 1804 O O . ARG C 1 71 ? 55.46500 92.89300 4.80900 1.000 30.10000 91 ARG C O 1
ATOM 1812 N N . LEU C 1 72 ? 54.34100 93.47500 2.93300 1.000 28.69000 92 LEU C N 1
ATOM 1813 C CA . LEU C 1 72 ? 53.03600 93.43800 3.61300 1.000 26.94000 92 LEU C CA 1
ATOM 1814 C C . LEU C 1 72 ? 52.70300 92.03200 4.07900 1.000 28.15000 92 LEU C C 1
ATOM 1815 O O . LEU C 1 72 ? 52.16700 91.84100 5.18000 1.000 26.68000 92 LEU C O 1
ATOM 1820 N N . ALA C 1 73 ? 52.98300 91.04100 3.23800 1.000 26.42000 93 ALA C N 1
ATOM 1821 C CA . ALA C 1 73 ? 52.70500 89.66300 3.60300 1.000 28.41000 93 ALA C CA 1
ATOM 1822 C C . ALA C 1 73 ? 53.47200 89.25400 4.85200 1.000 27.26000 93 ALA C C 1
ATOM 1823 O O . ALA C 1 73 ? 52.95100 88.50700 5.69800 1.000 30.43000 93 ALA C O 1
ATOM 1825 N N . ASP C 1 74 ? 54.70600 89.74500 5.00500 1.000 31.71000 94 ASP C N 1
ATOM 1826 C CA . ASP C 1 74 ? 55.45000 89.43000 6.22200 1.000 30.07000 94 ASP C CA 1
ATOM 1827 C C . ASP C 1 74 ? 54.83000 90.12400 7.42500 1.000 28.69000 94 ASP C C 1
ATOM 1828 O O . ASP C 1 74 ? 54.60500 89.49400 8.47200 1.000 29.08000 94 ASP C O 1
ATOM 1833 N N . GLU C 1 75 ? 54.52900 91.43300 7.26800 1.000 28.67000 95 GLU C N 1
ATOM 1834 C CA . GLU C 1 75 ? 54.04200 92.28300 8.35300 1.000 31.28000 95 GLU C CA 1
ATOM 1835 C C . GLU C 1 75 ? 52.75500 91.73900 8.91100 1.000 32.48000 95 GLU C C 1
ATOM 1836 O O . GLU C 1 75 ? 52.51900 91.78600 10.12100 1.000 31.10000 95 GLU C O 1
ATOM 1842 N N . PHE C 1 76 ? 51.88000 91.26300 8.03200 1.000 29.85000 96 PHE C N 1
ATOM 1843 C CA . PHE C 1 76 ? 50.59400 90.76700 8.48200 1.000 28.15000 96 PHE C CA 1
ATOM 1844 C C . PHE C 1 76 ? 50.53600 89.24200 8.51200 1.000 30.80000 96 PHE C C 1
ATOM 1845 O O . PHE C 1 76 ? 49.45700 88.65600 8.49500 1.000 28.95000 96 PHE C O 1
ATOM 1853 N N . SER C 1 77 ? 51.69200 88.57500 8.63700 1.000 28.59000 97 SER C N 1
ATOM 1854 C CA . SER C 1 77 ? 51.71200 87.12100 8.54100 1.000 28.65000 97 SER C CA 1
ATOM 1855 C C . SER C 1 77 ? 50.79300 86.42900 9.55200 1.000 28.23000 97 SER C C 1
ATOM 1856 O O . SER C 1 77 ? 50.15900 85.42400 9.22800 1.000 33.36000 97 SER C O 1
ATOM 1859 N N . ASN C 1 78 ? 50.73700 86.90600 10.79600 1.000 30.08000 98 ASN C N 1
ATOM 1860 C CA . ASN C 1 78 ? 49.89500 86.21100 11.76500 1.000 30.63000 98 ASN C CA 1
ATOM 1861 C C . ASN C 1 78 ? 48.41800 86.28500 11.37400 1.000 31.57000 98 ASN C C 1
ATOM 1862 O O . ASN C 1 78 ? 47.71200 85.27000 11.38100 1.000 32.33000 98 ASN C O 1
ATOM 1867 N N . GLU C 1 79 ? 47.96400 87.47500 10.98500 1.000 31.25000 99 GLU C N 1
ATOM 1868 C CA . GLU C 1 79 ? 46.56500 87.64700 10.58900 1.000 31.35000 99 GLU C CA 1
ATOM 1869 C C . GLU C 1 79 ? 46.27100 86.87300 9.31800 1.000 30.29000 99 GLU C C 1
ATOM 1870 O O . GLU C 1 79 ? 45.21100 86.22600 9.19700 1.000 30.66000 99 GLU C O 1
ATOM 1876 N N . LEU C 1 80 ? 47.21100 86.89200 8.37300 1.000 28.83000 100 LEU C N 1
ATOM 1877 C CA . LEU C 1 80 ? 47.01800 86.15400 7.13100 1.000 26.26000 100 LEU C CA 1
ATOM 1878 C C . LEU C 1 80 ? 46.92200 84.66800 7.41700 1.000 32.25000 100 LEU C C 1
ATOM 1879 O O . LEU C 1 80 ? 46.09800 83.97300 6.82900 1.000 31.11000 100 LEU C O 1
ATOM 1884 N N . ASN C 1 81 ? 47.72800 84.16800 8.35600 1.000 29.72000 101 ASN C N 1
ATOM 1885 C CA . ASN C 1 81 ? 47.62300 82.76000 8.71800 1.000 29.81000 101 ASN C CA 1
ATOM 1886 C C . ASN C 1 81 ? 46.24300 82.43900 9.28800 1.000 32.58000 101 ASN C C 1
ATOM 1887 O O . ASN C 1 81 ? 45.62400 81.41900 8.93300 1.000 35.94000 101 ASN C O 1
ATOM 1892 N N . ASN C 1 82 ? 45.74200 83.31400 10.16300 1.000 30.58000 102 ASN C N 1
ATOM 1893 C CA . ASN C 1 82 ? 44.43200 83.10900 10.77200 1.000 35.57000 102 ASN C CA 1
ATOM 1894 C C . ASN C 1 82 ? 43.33600 83.12600 9.73600 1.000 34.27000 102 ASN C C 1
ATOM 1895 O O . ASN C 1 82 ? 42.31000 82.46600 9.92000 1.000 34.32000 102 ASN C O 1
ATOM 1900 N N . LEU C 1 83 ? 43.53100 83.86300 8.65800 1.000 29.90000 103 LEU C N 1
ATOM 1901 C CA . LEU C 1 83 ? 42.58700 83.91400 7.55000 1.000 32.19000 103 LEU C CA 1
ATOM 1902 C C . LEU C 1 83 ? 42.74500 82.74900 6.58400 1.000 36.14000 103 LEU C C 1
ATOM 1903 O O . LEU C 1 83 ? 42.03100 82.70300 5.56900 1.000 33.64000 103 LEU C O 1
ATOM 1908 N N . GLY C 1 84 ? 43.64800 81.80400 6.86600 1.000 30.69000 104 GLY C N 1
ATOM 1909 C CA . GLY C 1 84 ? 43.82800 80.68100 5.97400 1.000 36.50000 104 GLY C CA 1
ATOM 1910 C C . GLY C 1 84 ? 44.72700 80.93000 4.78400 1.000 35.98000 104 GLY C C 1
ATOM 1911 O O . GLY C 1 84 ? 44.72900 80.12300 3.84800 1.000 37.18000 104 GLY C O 1
ATOM 1912 N N . VAL C 1 85 ? 45.42100 82.05400 4.74100 1.000 36.45000 105 VAL C N 1
ATOM 1913 C CA . VAL C 1 85 ? 46.26000 82.40600 3.58800 1.000 42.78000 105 VAL C CA 1
ATOM 1914 C C . VAL C 1 85 ? 47.67400 81.82100 3.71800 1.000 53.53000 105 VAL C C 1
ATOM 1915 O O . VAL C 1 85 ? 48.28200 81.84400 4.79400 1.000 55.13000 105 VAL C O 1
#

Solvent-accessible surface area: 12174 Å² total; per-residue (Å²): 117,62,15,8,34,56,15,54,25,128,32,86,4,6,71,2,0,24,99,0,11,153,48,26,3,1,57,79,66,69,144,32,17,39,145,63,133,98,70,10,16,40,6,39,0,0,26,6,0,0,23,0,46,36,25,69,128,161,20,80,80,122,34,51,60,36,1,78,114,0,19,105,70,2,60,121,7,6,114,43,9,32,50,139,57,14,1,36,50,13,64,22,143,35,92,3,10,82,4,0,21,97,0,15,146,51,44,10,3,61,79,75,60,142,30,16,46,154,50,141,98,66,8,16,47,2,32,0,0,34,6,0,0,21,0,52,43,15,53,138,182,21,78,84,126,35,54,57,43,0,82,131,0,20,115,78,0,48,116,8,4,100,42,1,46,42,72,7,8,38,56,15,62,24,140,32,87,5,12,91,3,0,37,88,0,14,163,53,36,4,3,59,72,70,76,137,52,15,43,151,51,134,87,67,8,20,60,23,29,0,0,26,0,0,0,9,0,51,34,23,82,136,138,20,88,90,107,26,47,56,21,1,78,121,0,21,110,65,1,55,87,11,7,105,53,11,46,51

Organism: Veillonella parvula (NCBI:txid29466)

Radius of gyration: 18.08 Å; Cα contacts (8 Å, |Δi|>4): 315; chains: 3; bounding box: 47×38×49 Å

InterPro domains:
  IPR001119 S-layer homology domain [PF00395] (25-68)
  IPR001119 S-layer homology domain [PS51272] (22-85)
  IPR051465 Cell Envelope Structural Component [PTHR43308] (1-117)

B-factor: mean 39.68, std 9.33, range [24.14, 86.3]

Secondary structure (DSSP, 8-state):
--TTSEEPTTSHHHHHHHHHHHHTSS-SPPTTTTSSS--EEHHHHHHHHHHHHHTGGG--HHHHHHHHHHHHHTHHHHHHHT-/--TTSEE-TTSHHHHHHHHHHHTTSS-SPPTTTTSTT--EEHHHHHHHHHHHHHTGGGS-HHHHHHHHHHHHHTHHHHHHTT-/-TTSEE-TTSHHHHHHHHHHHTTSS----TTTTSTT--EEHHHHHHHHHHHHHTGGG--HHHHHHHHHHHHHTHHHHHHTT-

Foldseek 3Di:
DPQFDWDWCVDPLNVLLVVCVVVVLQDDADPVSPPPTDTDGNLSSLVSLVSSVVSVVSPDPVNVVSSVVSCVVSVPSVVVVVD/DDQFDWDWCPDPLVVLLVVCVVVVLQDDQDPCQNPDTDTDGLLSSLVSLVSSVVSLVVDDPVNNVSSVVNCVVSVVSNVVVVD/DQFDWDFCVDPLVVLLVVCVVVVQFDDADDCQNPPRDTDGSLSSLVRLVSSVVSVVSDDVVNVVSSVVSCVVSVVSNVVVVD

Sequence (248 aa):
ANPFSDVTPDSWAYQAVSQLAQAGIVNGYPDGTFKGQNNITRYEMAQMVAKAMANQDRANAEQQAMINRLADEFSNELNNNLGVANPFSDVTPDDSWAYQAVSQLAQAGIVNGYPDGTFKGQNNITRYEMAQMVAKAMANQDRANAEQQAMINRLADEFSNELNNNLGVNPFSDVTPDSWAYQAVSQLAQAGIVNGYPDGTFKGQNNITRYEMAQMVAKAMANQDRANAEQQAMINRLADEFSNELNNLGV